Protein AF-A0A7S1T862-F1 (afdb_monomer)

Secondary structure (DSSP, 8-state):
----------------------------PPPP-PPPPPPHHHHHHHHHHHHHHHHHHHHHSGGGT--S--SS--HHHHHTT-EEEEEEEEEEETTEEEEEE-BTTB------GGGEEEEEESSEEPPPPPBTTBPPPTTHHHHHHHHHHHHTT-EEEEEEEEE-TTSPEEEEEEEEETTEEEEHHHHHHHTTS-EE--STT---TT-HHHHHHHHHHHHHHT-GGGG-SS---HHHHHHHHHHH--

InterPro domains:
  IPR016071 Staphylococcal nuclease (SNase-like), OB-fold [PF00565] (119-227)
  IPR016071 Staphylococcal nuclease (SNase-like), OB-fold [PS50830] (82-228)
  IPR016071 Staphylococcal nuclease (SNase-like), OB-fold [SM00318] (82-228)
  IPR035437 SNase-like, OB-fold superfamily [G3DSA:2.40.50.90] (78-233)
  IPR035437 SNase-like, OB-fold superfamily [SSF50199] (79-230)

Nearest PDB structures (foldseek):
  4qmg-assembly3_C  TM=8.225E-01  e=2.576E-12  Homo sapiens
  7knx-assembly4_D  TM=8.654E-01  e=2.033E-10  Homo sapiens
  7knx-assembly1_A  TM=8.661E-01  e=2.926E-10  Homo sapiens
  4qmg-assembly4_D  TM=7.283E-01  e=6.401E-12  Homo sapiens
  4qmg-assembly1_A  TM=7.105E-01  e=1.408E-11  Homo sapiens

pLDDT: mean 78.4, std 21.52, range [30.67, 98.06]

Structure (mmCIF, N/CA/C/O backbone):
data_AF-A0A7S1T862-F1
#
_entry.id   AF-A0A7S1T862-F1
#
loop_
_atom_site.group_PDB
_atom_site.id
_atom_site.type_symbol
_atom_site.label_atom_id
_atom_site.label_alt_id
_atom_site.label_comp_id
_atom_site.label_asym_id
_atom_site.label_entity_id
_atom_site.label_seq_id
_atom_site.pdbx_PDB_ins_code
_atom_site.Cartn_x
_atom_site.Cartn_y
_atom_site.Cartn_z
_atom_site.occupancy
_atom_site.B_iso_or_equiv
_atom_site.auth_seq_id
_atom_site.auth_comp_id
_atom_site.auth_asym_id
_atom_site.auth_atom_id
_atom_site.pdbx_PDB_model_num
ATOM 1 N N . ARG A 1 1 ? 70.707 -24.478 28.609 1.00 36.97 1 ARG A N 1
ATOM 2 C CA . ARG A 1 1 ? 72.144 -24.570 28.958 1.00 36.97 1 ARG A CA 1
ATOM 3 C C . ARG A 1 1 ? 72.760 -25.659 28.083 1.00 36.97 1 ARG A C 1
ATOM 5 O O . ARG A 1 1 ? 72.252 -26.765 28.122 1.00 36.97 1 ARG A O 1
ATOM 12 N N . THR A 1 2 ? 73.767 -25.278 27.286 1.00 34.19 2 THR A N 1
ATOM 13 C CA . THR A 1 2 ? 74.908 -26.094 26.805 1.00 34.19 2 THR A CA 1
ATOM 14 C C . THR A 1 2 ? 74.653 -27.410 26.035 1.00 34.19 2 THR A C 1
ATOM 16 O O . THR A 1 2 ? 74.357 -28.438 26.631 1.00 34.19 2 THR A O 1
ATOM 19 N N . LEU A 1 3 ? 74.923 -27.365 24.715 1.00 43.62 3 LEU A N 1
ATOM 20 C CA . LEU A 1 3 ? 75.633 -28.406 23.919 1.00 43.62 3 LEU A CA 1
ATOM 21 C C . LEU A 1 3 ? 77.013 -28.727 24.573 1.00 43.62 3 LEU A C 1
ATOM 23 O O . LEU A 1 3 ? 77.364 -27.951 25.468 1.00 43.62 3 LEU A O 1
ATOM 27 N N . PRO A 1 4 ? 77.879 -29.692 24.146 1.00 57.16 4 PRO A N 1
ATOM 28 C CA . PRO A 1 4 ? 78.015 -30.422 22.860 1.00 57.16 4 PRO A CA 1
ATOM 29 C C . PRO A 1 4 ? 78.467 -31.912 23.037 1.00 57.16 4 PRO A C 1
ATOM 31 O O . PRO A 1 4 ? 78.422 -32.438 24.141 1.00 57.16 4 PRO A O 1
ATOM 34 N N . CYS A 1 5 ? 78.775 -32.702 21.996 1.00 32.56 5 CYS A N 1
ATOM 35 C CA . CYS A 1 5 ? 80.138 -33.008 21.489 1.00 32.56 5 CYS A CA 1
ATOM 36 C C . CYS A 1 5 ? 80.003 -34.128 20.427 1.00 32.56 5 CYS A C 1
ATOM 38 O O . CYS A 1 5 ? 79.284 -35.090 20.655 1.00 32.56 5 CYS A O 1
ATOM 40 N N . SER A 1 6 ? 80.491 -33.964 19.193 1.00 35.69 6 SER A N 1
ATOM 41 C CA . SER A 1 6 ? 81.882 -34.131 18.721 1.00 35.69 6 SER A CA 1
ATOM 42 C C . SER A 1 6 ? 82.299 -35.595 18.512 1.00 35.69 6 SER A C 1
ATOM 44 O O . SER A 1 6 ? 82.514 -36.332 19.467 1.00 35.69 6 SER A O 1
ATOM 46 N N . GLY A 1 7 ? 82.497 -35.962 17.243 1.00 35.66 7 GLY A N 1
ATOM 47 C CA . GLY A 1 7 ? 83.228 -37.147 16.800 1.00 35.66 7 GLY A CA 1
ATOM 48 C C . GLY A 1 7 ? 84.033 -36.782 15.553 1.00 35.66 7 GLY A C 1
ATOM 49 O O . GLY A 1 7 ? 83.468 -36.546 14.490 1.00 35.66 7 GLY A O 1
ATOM 50 N N . ARG A 1 8 ? 85.348 -36.642 15.720 1.00 41.47 8 ARG A N 1
ATOM 51 C CA . ARG A 1 8 ? 86.344 -36.261 14.706 1.00 41.47 8 ARG A CA 1
ATOM 52 C C . ARG A 1 8 ? 87.163 -37.497 14.296 1.00 41.47 8 ARG A C 1
ATOM 54 O O . ARG A 1 8 ? 87.302 -38.397 15.116 1.00 41.47 8 ARG A O 1
ATOM 61 N N . ASN A 1 9 ? 87.845 -37.376 13.144 1.00 38.09 9 ASN A N 1
ATOM 62 C CA . ASN A 1 9 ? 89.182 -37.926 12.815 1.00 38.09 9 ASN A CA 1
ATOM 63 C C . ASN A 1 9 ? 89.286 -39.383 12.276 1.00 38.09 9 ASN A C 1
ATOM 65 O O . ASN A 1 9 ? 88.613 -40.252 12.801 1.00 38.09 9 ASN A O 1
ATOM 69 N N . LEU A 1 10 ? 90.123 -39.781 11.288 1.00 40.19 10 LEU A N 1
ATOM 70 C CA . LEU A 1 10 ? 91.212 -39.172 10.476 1.00 40.19 10 LEU A CA 1
ATOM 71 C C . LEU A 1 10 ? 91.599 -40.103 9.270 1.00 40.19 10 LEU A C 1
ATOM 73 O O . LEU A 1 10 ? 91.739 -41.298 9.492 1.00 40.19 10 LEU A O 1
ATOM 77 N N . LEU A 1 11 ? 91.925 -39.499 8.098 1.00 34.84 11 LEU A N 1
ATOM 78 C CA . LEU A 1 11 ? 93.076 -39.748 7.157 1.00 34.84 11 LEU A CA 1
ATOM 79 C C . LEU A 1 11 ? 93.233 -41.057 6.313 1.00 34.84 11 LEU A C 1
ATOM 81 O O . LEU A 1 11 ? 92.623 -42.058 6.667 1.00 34.84 11 LEU A O 1
ATOM 85 N N . PRO A 1 12 ? 94.161 -41.143 5.300 1.00 50.19 12 PRO A N 1
ATOM 86 C CA . PRO A 1 12 ? 94.833 -40.120 4.443 1.00 50.19 12 PRO A CA 1
ATOM 87 C C . PRO A 1 12 ? 95.084 -40.476 2.927 1.00 50.19 12 PRO A C 1
ATOM 89 O O . PRO A 1 12 ? 95.011 -41.620 2.500 1.00 50.19 12 PRO A O 1
ATOM 92 N N . SER A 1 13 ? 95.529 -39.445 2.174 1.00 36.19 13 SER A N 1
ATOM 93 C CA . SER A 1 13 ? 96.600 -39.375 1.130 1.00 36.19 13 SER A CA 1
ATOM 94 C C . SER A 1 13 ? 96.568 -40.156 -0.204 1.00 36.19 13 SER A C 1
ATOM 96 O O . SER A 1 13 ? 96.609 -41.379 -0.221 1.00 36.19 13 SER A O 1
ATOM 98 N N . THR A 1 14 ? 96.750 -39.435 -1.326 1.00 36.06 14 THR A N 1
ATOM 99 C CA . THR A 1 14 ? 97.987 -39.357 -2.171 1.00 36.06 14 THR A CA 1
ATOM 100 C C . THR A 1 14 ? 97.731 -38.411 -3.372 1.00 36.06 14 THR A C 1
ATOM 102 O O . THR A 1 14 ? 96.652 -38.429 -3.946 1.00 36.06 14 THR A O 1
ATOM 105 N N . CYS A 1 15 ? 98.530 -37.347 -3.553 1.00 30.67 15 CYS A N 1
ATOM 106 C CA . CYS A 1 15 ? 99.738 -37.225 -4.403 1.00 30.67 15 CYS A CA 1
ATOM 107 C C . CYS A 1 15 ? 99.401 -36.825 -5.862 1.00 30.67 15 CYS A C 1
ATOM 109 O O . CYS A 1 15 ? 98.899 -37.638 -6.623 1.00 30.67 15 CYS A O 1
ATOM 111 N N . GLY A 1 16 ? 99.493 -35.535 -6.215 1.00 33.72 16 GLY A N 1
ATOM 112 C CA . GLY A 1 16 ? 100.547 -34.973 -7.092 1.00 33.72 16 GLY A CA 1
ATOM 113 C C . GLY A 1 16 ? 99.873 -34.402 -8.361 1.00 33.72 16 GLY A C 1
ATOM 114 O O . GLY A 1 16 ? 98.795 -34.856 -8.708 1.00 33.72 16 GLY A O 1
ATOM 115 N N . GLU A 1 17 ? 100.329 -33.410 -9.123 1.00 39.91 17 GLU A N 1
ATOM 116 C CA . GLU A 1 17 ? 101.494 -32.531 -9.126 1.00 39.91 17 GLU A CA 1
ATOM 117 C C . GLU A 1 17 ? 101.302 -31.521 -10.299 1.00 39.91 17 GLU A C 1
ATOM 119 O O . GLU A 1 17 ? 100.824 -31.934 -11.345 1.00 39.91 17 GLU A O 1
ATOM 124 N N . ASN A 1 18 ? 101.709 -30.242 -10.122 1.00 38.50 18 ASN A N 1
ATOM 125 C CA . ASN A 1 18 ? 102.202 -29.250 -11.126 1.00 38.50 18 ASN A CA 1
ATOM 126 C C . ASN A 1 18 ? 101.373 -28.919 -12.405 1.00 38.50 18 ASN A C 1
ATOM 128 O O . ASN A 1 18 ? 100.746 -29.761 -13.012 1.00 38.50 18 ASN A O 1
ATOM 132 N N . ARG A 1 19 ? 101.401 -27.734 -13.038 1.00 42.25 19 ARG A N 1
ATOM 133 C CA . ARG A 1 19 ? 101.960 -26.383 -12.826 1.00 42.25 19 ARG A CA 1
ATOM 134 C C . ARG A 1 19 ? 101.375 -25.487 -13.943 1.00 42.25 19 ARG A C 1
ATOM 136 O O . ARG A 1 19 ? 101.424 -25.862 -15.103 1.00 42.25 19 ARG A O 1
ATOM 143 N N . ARG A 1 20 ? 101.023 -24.247 -13.580 1.00 43.00 20 ARG A N 1
ATOM 144 C CA . ARG A 1 20 ? 101.293 -22.971 -14.294 1.00 43.00 20 ARG A CA 1
ATOM 145 C C . ARG A 1 20 ? 100.695 -22.656 -15.691 1.00 43.00 20 ARG A C 1
ATOM 147 O O . ARG A 1 20 ? 101.131 -23.182 -16.701 1.00 43.00 20 ARG A O 1
ATOM 154 N N . ARG A 1 21 ? 100.003 -21.498 -15.670 1.00 41.06 21 ARG A N 1
ATOM 155 C CA . ARG A 1 21 ? 100.130 -20.265 -16.500 1.00 41.06 21 ARG A CA 1
ATOM 156 C C . ARG A 1 21 ? 99.055 -19.981 -17.573 1.00 41.06 21 ARG A C 1
ATOM 158 O O . ARG A 1 21 ? 98.989 -20.687 -18.560 1.00 41.06 21 ARG A O 1
ATOM 165 N N . VAL A 1 22 ? 98.356 -18.845 -17.341 1.00 44.50 22 VAL A N 1
ATOM 166 C CA . VAL A 1 22 ? 98.029 -17.672 -18.216 1.00 44.50 22 VAL A CA 1
ATOM 167 C C . VAL A 1 22 ? 97.487 -18.027 -19.616 1.00 44.50 22 VAL A C 1
ATOM 169 O O . VAL A 1 22 ? 98.144 -18.763 -20.324 1.00 44.50 22 VAL A O 1
ATOM 172 N N . VAL A 1 23 ? 96.312 -17.569 -20.082 1.00 42.00 23 VAL A N 1
ATOM 173 C CA . VAL A 1 23 ? 96.061 -16.244 -20.701 1.00 42.00 23 VAL A CA 1
ATOM 174 C C . VAL A 1 23 ? 94.538 -15.970 -20.854 1.00 42.00 23 VAL A C 1
ATOM 176 O O . VAL A 1 23 ? 93.799 -16.811 -21.344 1.00 42.00 23 VAL A O 1
ATOM 179 N N . ARG A 1 24 ? 94.112 -14.760 -20.442 1.00 44.16 24 ARG A N 1
ATOM 180 C CA . ARG A 1 24 ? 93.030 -13.864 -20.939 1.00 44.16 24 ARG A CA 1
ATOM 181 C C . ARG A 1 24 ? 92.034 -14.385 -22.010 1.00 44.16 24 ARG A C 1
ATOM 183 O O . ARG A 1 24 ? 92.452 -14.604 -23.138 1.00 44.16 24 ARG A O 1
ATOM 190 N N . ALA A 1 25 ? 90.728 -14.345 -21.695 1.00 36.84 25 ALA A N 1
ATOM 191 C CA . ALA A 1 25 ? 89.543 -14.148 -22.574 1.00 36.84 25 ALA A CA 1
ATOM 192 C C . ALA A 1 25 ? 88.296 -14.626 -21.790 1.00 36.84 25 ALA A C 1
ATOM 194 O O . ALA A 1 25 ? 88.401 -15.627 -21.103 1.00 36.84 25 ALA A O 1
ATOM 195 N N . LEU A 1 26 ? 87.092 -14.063 -21.767 1.00 40.00 26 LEU A N 1
ATOM 196 C CA . LEU A 1 26 ? 86.394 -12.977 -22.441 1.00 40.00 26 LEU A CA 1
ATOM 197 C C . LEU A 1 26 ? 85.183 -12.675 -21.540 1.00 40.00 26 LEU A C 1
ATOM 199 O O . LEU A 1 26 ? 84.535 -13.590 -21.039 1.00 40.00 26 LEU A O 1
ATOM 203 N N . ALA A 1 27 ? 84.876 -11.399 -21.340 1.00 48.78 27 ALA A N 1
ATOM 204 C CA . ALA A 1 27 ? 83.609 -10.986 -20.765 1.00 48.78 27 ALA A CA 1
ATOM 205 C C . ALA A 1 27 ? 82.505 -11.187 -21.812 1.00 48.78 27 ALA A C 1
ATOM 207 O O . ALA A 1 27 ? 82.555 -10.566 -22.873 1.00 48.78 27 ALA A O 1
ATOM 208 N N . THR A 1 28 ? 81.492 -11.994 -21.509 1.00 42.88 28 THR A N 1
ATOM 209 C CA . THR A 1 28 ? 80.222 -11.982 -22.243 1.00 42.88 28 THR A CA 1
ATOM 210 C C . THR A 1 28 ? 79.117 -11.539 -21.298 1.00 42.88 28 THR A C 1
ATOM 212 O O . THR A 1 28 ? 78.726 -12.259 -20.384 1.00 42.88 28 THR A O 1
ATOM 215 N N . ARG A 1 29 ? 78.672 -10.298 -21.520 1.00 39.06 29 ARG A N 1
ATOM 216 C CA . ARG A 1 29 ? 77.440 -9.702 -20.994 1.00 39.06 29 ARG A CA 1
ATOM 217 C C . ARG A 1 29 ? 76.237 -10.541 -21.425 1.00 39.06 29 ARG A C 1
ATOM 219 O O . ARG A 1 29 ? 76.096 -10.812 -22.616 1.00 39.06 29 ARG A O 1
ATOM 226 N N . GLU A 1 30 ? 75.338 -10.845 -20.498 1.00 48.94 30 GLU A N 1
ATOM 227 C CA . GLU A 1 30 ? 73.974 -11.252 -20.840 1.00 48.94 30 GLU A CA 1
ATOM 228 C C . GLU A 1 30 ? 73.177 -10.040 -21.368 1.00 48.94 30 GLU A C 1
ATOM 230 O O . GLU A 1 30 ? 73.274 -8.947 -20.795 1.00 48.94 30 GLU A O 1
ATOM 235 N N . PRO A 1 31 ? 72.404 -10.175 -22.461 1.00 47.88 31 PRO A N 1
ATOM 236 C CA . PRO A 1 31 ? 71.516 -9.119 -22.923 1.00 47.88 31 PRO A CA 1
ATOM 237 C C . PRO A 1 31 ? 70.178 -9.138 -22.166 1.00 47.88 31 PRO A C 1
ATOM 239 O O . PRO A 1 31 ? 69.510 -10.161 -22.056 1.00 47.88 31 PRO A O 1
ATOM 242 N N . ASN A 1 32 ? 69.770 -7.955 -21.698 1.00 47.66 32 ASN A N 1
ATOM 243 C CA . ASN A 1 32 ? 68.444 -7.655 -21.156 1.00 47.66 32 ASN A CA 1
ATOM 244 C C . ASN A 1 32 ? 67.317 -8.083 -22.117 1.00 47.66 32 ASN A C 1
ATOM 246 O O . ASN A 1 32 ? 67.187 -7.517 -23.205 1.00 47.66 32 ASN A O 1
ATOM 250 N N . LEU A 1 33 ? 66.449 -9.001 -21.682 1.00 46.28 33 LEU A N 1
ATOM 251 C CA . LEU A 1 33 ? 65.183 -9.312 -22.348 1.00 46.28 33 LEU A CA 1
ATOM 252 C C . LEU A 1 33 ? 64.132 -8.263 -21.939 1.00 46.28 33 LEU A C 1
ATOM 254 O O . LEU A 1 33 ? 63.734 -8.191 -20.778 1.00 46.28 33 LEU A O 1
ATOM 258 N N . ARG A 1 34 ? 63.683 -7.423 -22.878 1.00 51.34 34 ARG A N 1
ATOM 259 C CA . ARG A 1 34 ? 62.508 -6.556 -22.673 1.00 51.34 34 ARG A CA 1
ATOM 260 C C . ARG A 1 34 ? 61.235 -7.371 -22.941 1.00 51.34 34 ARG A C 1
ATOM 262 O O . ARG A 1 34 ? 61.212 -8.076 -23.949 1.00 51.34 34 ARG A O 1
ATOM 269 N N . PRO A 1 35 ? 60.171 -7.274 -22.123 1.00 50.50 35 PRO A N 1
ATOM 270 C CA . PRO A 1 35 ? 58.895 -7.892 -22.466 1.00 50.50 35 PRO A CA 1
ATOM 271 C C . PRO A 1 35 ? 58.295 -7.194 -23.697 1.00 50.50 35 PRO A C 1
ATOM 273 O O . PRO A 1 35 ? 58.219 -5.965 -23.751 1.00 50.50 35 PRO A O 1
ATOM 276 N N . GLY A 1 36 ? 57.915 -7.983 -24.705 1.00 50.06 36 GLY A N 1
ATOM 277 C CA . GLY A 1 36 ? 57.264 -7.496 -25.920 1.00 50.06 36 GLY A CA 1
ATOM 278 C C . GLY A 1 36 ? 55.866 -6.953 -25.624 1.00 50.06 36 GLY A C 1
ATOM 279 O O . GLY A 1 36 ? 55.088 -7.579 -24.906 1.00 50.06 36 GLY A O 1
ATOM 280 N N . ILE A 1 37 ? 55.553 -5.782 -26.176 1.00 55.72 37 ILE A N 1
ATOM 281 C CA . ILE A 1 37 ? 54.209 -5.196 -26.137 1.00 55.72 37 ILE A CA 1
ATOM 282 C C . ILE A 1 37 ? 53.312 -6.047 -27.056 1.00 55.72 37 ILE A C 1
ATOM 284 O O . ILE A 1 37 ? 53.717 -6.302 -28.193 1.00 55.72 37 ILE A O 1
ATOM 288 N N . PRO A 1 38 ? 52.131 -6.508 -26.608 1.00 55.03 38 PRO A N 1
ATOM 289 C CA . PRO A 1 38 ? 51.237 -7.288 -27.457 1.00 55.03 38 PRO A CA 1
ATOM 290 C C . PRO A 1 38 ? 50.737 -6.467 -28.655 1.00 55.03 38 PRO A C 1
ATOM 292 O O . PRO A 1 38 ? 50.498 -5.263 -28.550 1.00 55.03 38 PRO A O 1
ATOM 295 N N . ASP A 1 39 ? 50.579 -7.146 -29.792 1.00 54.75 39 ASP A N 1
ATOM 296 C CA . ASP A 1 39 ? 50.159 -6.571 -31.071 1.00 54.75 39 ASP A CA 1
ATOM 297 C C . ASP A 1 39 ? 48.765 -5.916 -30.966 1.00 54.75 39 ASP A C 1
ATOM 299 O O . ASP A 1 39 ? 47.777 -6.548 -30.573 1.00 54.75 39 ASP A O 1
ATOM 303 N N . LEU A 1 40 ? 48.681 -4.635 -31.341 1.00 55.34 40 LEU A N 1
ATOM 304 C CA . LEU A 1 40 ? 47.463 -3.817 -31.305 1.00 55.34 40 LEU A CA 1
ATOM 305 C C . LEU A 1 40 ? 46.301 -4.435 -32.097 1.00 55.34 40 LEU A C 1
ATOM 307 O O . LEU A 1 40 ? 45.139 -4.170 -31.784 1.00 55.34 40 LEU A O 1
ATOM 311 N N . ASN A 1 41 ? 46.587 -5.262 -33.102 1.00 50.41 41 ASN A N 1
ATOM 312 C CA . ASN A 1 41 ? 45.553 -5.896 -33.917 1.00 50.41 41 ASN A CA 1
ATOM 313 C C . ASN A 1 41 ? 44.826 -7.032 -33.181 1.00 50.41 41 ASN A C 1
ATOM 315 O O . ASN A 1 41 ? 43.614 -7.167 -33.340 1.00 50.41 41 ASN A O 1
ATOM 319 N N . VAL A 1 42 ? 45.518 -7.770 -32.305 1.00 55.59 42 VAL A N 1
ATOM 320 C CA . VAL A 1 42 ? 44.922 -8.829 -31.465 1.00 55.59 42 VAL A CA 1
ATOM 321 C C . VAL A 1 42 ? 44.024 -8.221 -30.382 1.00 55.59 42 VAL A C 1
ATOM 323 O O . VAL A 1 42 ? 42.951 -8.747 -30.077 1.00 55.59 42 VAL A O 1
ATOM 326 N N . LEU A 1 43 ? 44.419 -7.057 -29.854 1.00 47.38 43 LEU A N 1
ATOM 327 C CA . LEU A 1 43 ? 43.609 -6.293 -28.905 1.00 47.38 43 LEU A CA 1
ATOM 328 C C . LEU A 1 43 ? 42.329 -5.747 -29.568 1.00 47.38 43 LEU A C 1
ATOM 330 O O . LEU A 1 43 ? 41.249 -5.804 -28.984 1.00 47.38 43 LEU A O 1
ATOM 334 N N . ARG A 1 44 ? 42.426 -5.275 -30.818 1.00 46.62 44 ARG A N 1
ATOM 335 C CA . ARG A 1 44 ? 41.287 -4.752 -31.594 1.00 46.62 44 ARG A CA 1
ATOM 336 C C . ARG A 1 44 ? 40.263 -5.828 -31.961 1.00 46.62 44 ARG A C 1
ATOM 338 O O . ARG A 1 44 ? 39.065 -5.570 -31.851 1.00 46.62 44 ARG A O 1
ATOM 345 N N . SER A 1 45 ? 40.699 -7.029 -32.343 1.00 52.19 45 SER A N 1
ATOM 346 C CA . SER A 1 45 ? 39.787 -8.131 -32.686 1.00 52.19 45 SER A CA 1
ATOM 347 C C . SER A 1 45 ? 39.030 -8.684 -31.474 1.00 52.19 45 SER A C 1
ATOM 349 O O . SER A 1 45 ? 37.846 -8.999 -31.586 1.00 52.19 45 SER A O 1
ATOM 351 N N . GLY A 1 46 ? 39.673 -8.753 -30.302 1.00 51.81 46 GLY A N 1
ATOM 352 C CA . GLY A 1 46 ? 39.018 -9.197 -29.065 1.00 51.81 46 GLY A CA 1
ATOM 353 C C . GLY A 1 46 ? 37.946 -8.218 -28.578 1.00 51.81 46 GLY A C 1
ATOM 354 O O . GLY A 1 46 ? 36.846 -8.629 -28.213 1.00 51.81 46 GLY A O 1
ATOM 355 N N . ILE A 1 47 ? 38.231 -6.913 -28.645 1.00 53.19 47 ILE A N 1
ATOM 356 C CA . ILE A 1 47 ? 37.291 -5.855 -28.246 1.00 53.19 47 ILE A CA 1
ATOM 357 C C . ILE A 1 47 ? 36.075 -5.818 -29.180 1.00 53.19 47 ILE A C 1
ATOM 359 O O . ILE A 1 47 ? 34.946 -5.712 -28.706 1.00 53.19 47 ILE A O 1
ATOM 363 N N . ALA A 1 48 ? 36.270 -5.970 -30.494 1.00 53.19 48 ALA A N 1
ATOM 364 C CA . ALA A 1 48 ? 35.169 -5.964 -31.457 1.00 53.19 48 ALA A CA 1
ATOM 365 C C . ALA A 1 48 ? 34.190 -7.135 -31.248 1.00 53.19 48 ALA A C 1
ATOM 367 O O . ALA A 1 48 ? 32.978 -6.937 -31.326 1.00 53.19 48 ALA A O 1
ATOM 368 N N . ALA A 1 49 ? 34.685 -8.336 -30.928 1.00 57.38 49 ALA A N 1
ATOM 369 C CA . ALA A 1 49 ? 33.838 -9.501 -30.666 1.00 57.38 49 ALA A CA 1
ATOM 370 C C . ALA A 1 49 ? 33.029 -9.355 -29.364 1.00 57.38 49 ALA A C 1
ATOM 372 O O . ALA A 1 49 ? 31.830 -9.630 -29.354 1.00 57.38 49 ALA A O 1
ATOM 373 N N . VAL A 1 50 ? 33.646 -8.853 -28.287 1.00 58.81 50 VAL A N 1
ATOM 374 C CA . VAL A 1 50 ? 32.957 -8.597 -27.008 1.00 58.81 50 VAL A CA 1
ATOM 375 C C . VAL A 1 50 ? 31.925 -7.481 -27.149 1.00 58.81 50 VAL A C 1
ATOM 377 O O . VAL A 1 50 ? 30.806 -7.633 -26.667 1.00 58.81 50 VAL A O 1
ATOM 380 N N . LEU A 1 51 ? 32.249 -6.399 -27.865 1.00 56.34 51 LEU A N 1
ATOM 381 C CA . LEU A 1 51 ? 31.291 -5.335 -28.170 1.00 56.34 51 LEU A CA 1
ATOM 382 C C . LEU A 1 51 ? 30.138 -5.843 -29.035 1.00 56.34 51 LEU A C 1
ATOM 384 O O . LEU A 1 51 ? 29.009 -5.442 -28.803 1.00 56.34 51 LEU A O 1
ATOM 388 N N . SER A 1 52 ? 30.386 -6.752 -29.979 1.00 59.41 52 SER A N 1
ATOM 389 C CA . SER A 1 52 ? 29.333 -7.329 -30.826 1.00 59.41 52 SER A CA 1
ATOM 390 C C . SER A 1 52 ? 28.407 -8.260 -30.047 1.00 59.41 52 SER A C 1
ATOM 392 O O . SER A 1 52 ? 27.204 -8.237 -30.270 1.00 59.41 52 SER A O 1
ATOM 394 N N . VAL A 1 53 ? 28.936 -9.044 -29.102 1.00 59.56 53 VAL A N 1
ATOM 395 C CA . VAL A 1 53 ? 28.126 -9.893 -28.214 1.00 59.56 53 VAL A CA 1
ATOM 396 C C . VAL A 1 53 ? 27.370 -9.048 -27.192 1.00 59.56 53 VAL A C 1
ATOM 398 O O . VAL A 1 53 ? 26.191 -9.296 -26.979 1.00 59.56 53 VAL A O 1
ATOM 401 N N . ALA A 1 54 ? 27.993 -8.024 -26.606 1.00 59.09 54 ALA A N 1
ATOM 402 C CA . ALA A 1 54 ? 27.327 -7.089 -25.701 1.00 59.09 54 ALA A CA 1
ATOM 403 C C . ALA A 1 54 ? 26.252 -6.266 -26.424 1.00 59.09 54 ALA A C 1
ATOM 405 O O . ALA A 1 54 ? 25.167 -6.078 -25.886 1.00 59.09 54 ALA A O 1
ATOM 406 N N . LEU A 1 55 ? 26.513 -5.836 -27.661 1.00 58.56 55 LEU A N 1
ATOM 407 C CA . LEU A 1 55 ? 25.554 -5.141 -28.515 1.00 58.56 55 LEU A CA 1
ATOM 408 C C . LEU A 1 55 ? 24.437 -6.083 -28.968 1.00 58.56 55 LEU A C 1
ATOM 410 O O . LEU A 1 55 ? 23.283 -5.693 -28.930 1.00 58.56 55 LEU A O 1
ATOM 414 N N . ALA A 1 56 ? 24.734 -7.331 -29.332 1.00 56.88 56 ALA A N 1
ATOM 415 C CA . ALA A 1 56 ? 23.714 -8.330 -29.646 1.00 56.88 56 ALA A CA 1
ATOM 416 C C . ALA A 1 56 ? 22.887 -8.706 -28.410 1.00 56.88 56 ALA A C 1
ATOM 418 O O . ALA A 1 56 ? 21.684 -8.896 -28.530 1.00 56.88 56 ALA A O 1
ATOM 419 N N . TRP A 1 57 ? 23.491 -8.773 -27.220 1.00 51.34 57 TRP A N 1
ATOM 420 C CA . TRP A 1 57 ? 22.785 -8.970 -25.954 1.00 51.34 57 TRP A CA 1
ATOM 421 C C . TRP A 1 57 ? 21.906 -7.760 -25.630 1.00 51.34 57 TRP A C 1
ATOM 423 O O . TRP A 1 57 ? 20.740 -7.935 -25.303 1.00 51.34 57 TRP A O 1
ATOM 433 N N . ALA A 1 58 ? 22.410 -6.541 -25.833 1.00 52.53 58 ALA A N 1
ATOM 434 C CA . ALA A 1 58 ? 21.650 -5.305 -25.670 1.00 52.53 58 ALA A CA 1
ATOM 435 C C . ALA A 1 58 ? 20.486 -5.197 -26.675 1.00 52.53 58 ALA A C 1
ATOM 437 O O . ALA A 1 58 ? 19.374 -4.872 -26.274 1.00 52.53 58 ALA A O 1
ATOM 438 N N . LEU A 1 59 ? 20.708 -5.534 -27.950 1.00 52.28 59 LEU A N 1
ATOM 439 C CA . LEU A 1 59 ? 19.706 -5.500 -29.026 1.00 52.28 59 LEU A CA 1
ATOM 440 C C . LEU A 1 59 ? 18.697 -6.660 -28.962 1.00 52.28 59 LEU A C 1
ATOM 442 O O . LEU A 1 59 ? 17.591 -6.523 -29.472 1.00 52.28 59 LEU A O 1
ATOM 446 N N . ARG A 1 60 ? 19.070 -7.806 -28.376 1.00 49.31 60 ARG A N 1
ATOM 447 C CA . ARG A 1 60 ? 18.191 -8.974 -28.170 1.00 49.31 60 ARG A CA 1
ATOM 448 C C . ARG A 1 60 ? 17.436 -8.903 -26.849 1.00 49.31 60 ARG A C 1
ATOM 450 O O . ARG A 1 60 ? 16.410 -9.556 -26.694 1.00 49.31 60 ARG A O 1
ATOM 457 N N . SER A 1 61 ? 17.952 -8.154 -25.883 1.00 47.69 61 SER A N 1
ATOM 458 C CA . SER A 1 61 ? 17.210 -7.862 -24.677 1.00 47.69 61 SER A CA 1
ATOM 459 C C . SER A 1 61 ? 16.086 -6.893 -25.041 1.00 47.69 61 SER A C 1
ATOM 461 O O . SER A 1 61 ? 16.344 -5.768 -25.465 1.00 47.69 61 SER A O 1
ATOM 463 N N . ASP A 1 62 ? 14.834 -7.290 -24.811 1.00 46.50 62 ASP A N 1
ATOM 464 C CA . ASP A 1 62 ? 13.664 -6.392 -24.849 1.00 46.50 62 ASP A CA 1
ATOM 465 C C . ASP A 1 62 ? 13.811 -5.185 -23.886 1.00 46.50 62 ASP A C 1
ATOM 467 O O . ASP A 1 62 ? 12.958 -4.301 -23.811 1.00 46.50 62 ASP A O 1
ATOM 471 N N . SER A 1 63 ? 14.931 -5.126 -23.160 1.00 47.38 63 SER A N 1
ATOM 472 C CA . SER A 1 63 ? 15.384 -4.103 -22.235 1.00 47.38 63 SER A CA 1
ATOM 473 C C . SER A 1 63 ? 15.638 -2.712 -22.837 1.00 47.38 63 SER A C 1
ATOM 475 O O . SER A 1 63 ? 15.920 -1.793 -22.072 1.00 47.38 63 SER A O 1
ATOM 477 N N . LEU A 1 64 ? 15.608 -2.523 -24.158 1.00 40.62 64 LEU A N 1
ATOM 478 C CA . LEU A 1 64 ? 15.843 -1.202 -24.771 1.00 40.62 64 LEU A CA 1
ATOM 479 C C . LEU A 1 64 ? 14.580 -0.537 -25.335 1.00 40.62 64 LEU A C 1
ATOM 481 O O . LEU A 1 64 ? 14.603 0.662 -25.600 1.00 40.62 64 LEU A O 1
ATOM 485 N N . LEU A 1 65 ? 13.462 -1.260 -25.461 1.00 40.78 65 LEU A N 1
ATOM 486 C CA . LEU A 1 65 ? 12.201 -0.705 -25.979 1.00 40.78 65 LEU A CA 1
ATOM 487 C C . LEU A 1 65 ? 11.224 -0.243 -24.888 1.00 40.78 65 LEU A C 1
ATOM 489 O O . LEU A 1 65 ? 10.222 0.395 -25.198 1.00 40.78 65 LEU A O 1
ATOM 493 N N . TRP A 1 66 ? 11.492 -0.518 -23.608 1.00 49.38 66 TRP A N 1
ATOM 494 C CA . TRP A 1 66 ? 10.548 -0.193 -22.528 1.00 49.38 66 TRP A CA 1
ATOM 495 C C . TRP A 1 66 ? 10.681 1.242 -21.985 1.00 49.38 66 TRP A C 1
ATOM 497 O O . TRP A 1 66 ? 9.871 1.641 -21.155 1.00 49.38 66 TRP A O 1
ATOM 507 N N . ALA A 1 67 ? 11.649 2.041 -22.457 1.00 49.41 67 ALA A N 1
ATOM 508 C CA . ALA A 1 67 ? 11.989 3.364 -21.910 1.00 49.41 67 ALA A CA 1
ATOM 509 C C . ALA A 1 67 ? 10.930 4.470 -22.112 1.00 49.41 67 ALA A C 1
ATOM 511 O O . ALA A 1 67 ? 11.156 5.609 -21.707 1.00 49.41 67 ALA A O 1
ATOM 512 N N . SER A 1 68 ? 9.780 4.161 -22.715 1.00 51.56 68 SER A N 1
ATOM 513 C CA . SER A 1 68 ? 8.669 5.110 -22.760 1.00 51.56 68 SER A CA 1
ATOM 514 C C . SER A 1 68 ? 7.837 4.995 -21.481 1.00 51.56 68 SER A C 1
ATOM 516 O O . SER A 1 68 ? 7.469 3.881 -21.111 1.00 51.56 68 SER A O 1
ATOM 518 N N . PRO A 1 69 ? 7.503 6.109 -20.809 1.00 58.22 69 PRO A N 1
ATOM 519 C CA . PRO A 1 69 ? 6.550 6.095 -19.711 1.00 58.22 69 PRO A CA 1
ATOM 520 C C . PRO A 1 69 ? 5.225 5.502 -20.198 1.00 58.22 69 PRO A C 1
ATOM 522 O O . PRO A 1 69 ? 4.488 6.110 -20.975 1.00 58.22 69 PRO A O 1
ATOM 525 N N . VAL A 1 70 ? 4.946 4.271 -19.781 1.00 62.44 70 VAL A N 1
ATOM 526 C CA . VAL A 1 70 ? 3.739 3.561 -20.185 1.00 62.44 70 VAL A CA 1
ATOM 527 C C . VAL A 1 70 ? 2.618 3.947 -19.226 1.00 62.44 70 VAL A C 1
ATOM 529 O O . VAL A 1 70 ? 2.635 3.557 -18.062 1.00 62.44 70 VAL A O 1
ATOM 532 N N . SER A 1 71 ? 1.618 4.677 -19.720 1.00 71.19 71 SER A N 1
ATOM 533 C CA . SER A 1 71 ? 0.377 4.953 -18.980 1.00 71.19 71 SER A CA 1
ATOM 534 C C . SER A 1 71 ? -0.589 3.760 -18.968 1.00 71.19 71 SER A C 1
ATOM 536 O O . SER A 1 71 ? -1.535 3.734 -18.182 1.00 71.19 71 SER A O 1
ATOM 538 N N . VAL A 1 72 ? -0.362 2.750 -19.819 1.00 80.56 72 VAL A N 1
ATOM 539 C CA . VAL A 1 72 ? -1.224 1.566 -19.968 1.00 80.56 72 VAL A CA 1
ATOM 540 C C . VAL A 1 72 ? -0.409 0.277 -19.926 1.00 80.56 72 VAL A C 1
ATOM 542 O O . VAL A 1 72 ? 0.254 -0.077 -20.89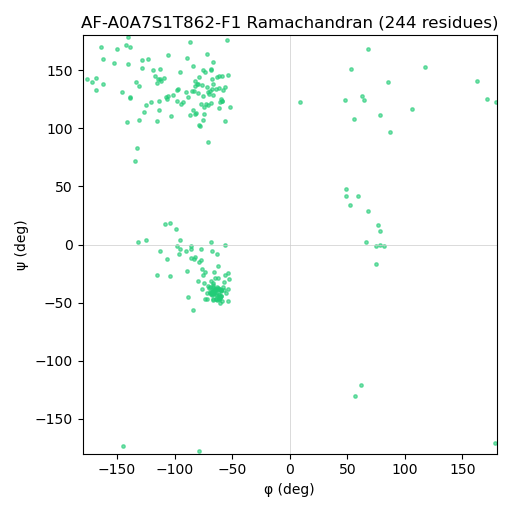4 1.00 80.56 72 VAL A O 1
ATOM 545 N N . VAL A 1 73 ? -0.502 -0.467 -18.826 1.00 85.12 73 VAL A N 1
ATOM 546 C CA . VAL A 1 73 ? 0.165 -1.772 -18.690 1.00 85.12 73 VAL A CA 1
ATOM 547 C C . VAL A 1 73 ? -0.329 -2.759 -19.767 1.00 85.12 73 VAL A C 1
ATOM 549 O O . VAL A 1 73 ? -1.536 -3.026 -19.811 1.00 85.12 73 VAL A O 1
ATOM 552 N N . PRO A 1 74 ? 0.563 -3.319 -20.611 1.00 88.12 74 PRO A N 1
ATOM 553 C CA . PRO A 1 74 ? 0.201 -4.292 -21.640 1.00 88.12 74 PRO A CA 1
ATOM 554 C C . PRO A 1 74 ? -0.409 -5.572 -21.061 1.00 88.12 74 PRO A C 1
ATOM 556 O O . PRO A 1 74 ? 0.044 -6.074 -20.032 1.00 88.12 74 PRO A O 1
ATOM 559 N N . GLN A 1 75 ? -1.374 -6.163 -21.774 1.00 88.12 75 GLN A N 1
ATOM 560 C CA . GLN A 1 75 ? -2.043 -7.396 -21.337 1.00 88.12 75 GLN A CA 1
ATOM 561 C C . GLN A 1 75 ? -1.060 -8.553 -21.116 1.00 88.12 75 GLN A C 1
ATOM 563 O O . GLN A 1 75 ? -1.211 -9.317 -20.169 1.00 88.12 75 GLN A O 1
ATOM 568 N N . GLN A 1 76 ? -0.019 -8.640 -21.946 1.00 90.50 76 GLN A N 1
ATOM 569 C CA . GLN A 1 76 ? 1.024 -9.656 -21.822 1.00 90.50 76 GLN A CA 1
ATOM 570 C C . GLN A 1 76 ? 1.704 -9.630 -20.446 1.00 90.50 76 GLN A C 1
ATOM 572 O O . GLN A 1 76 ? 1.955 -10.682 -19.873 1.00 90.50 76 GLN A O 1
ATOM 577 N N . TRP A 1 77 ? 1.955 -8.447 -19.878 1.00 90.38 77 TRP A N 1
ATOM 578 C CA . TRP A 1 77 ? 2.606 -8.336 -18.568 1.00 90.38 77 TRP A CA 1
ATOM 579 C C . TRP A 1 77 ? 1.714 -8.837 -17.439 1.00 90.38 77 TRP A C 1
ATOM 581 O O . TRP A 1 77 ? 2.215 -9.364 -16.452 1.00 90.38 77 TRP A O 1
ATOM 591 N N . ILE A 1 78 ? 0.400 -8.689 -17.604 1.00 91.38 78 ILE A N 1
ATOM 592 C CA . ILE A 1 78 ? -0.594 -9.204 -16.667 1.00 91.38 78 ILE A CA 1
ATOM 593 C C . ILE A 1 78 ? -0.658 -10.730 -16.775 1.00 91.38 78 ILE A C 1
ATOM 595 O O . ILE A 1 78 ? -0.611 -11.416 -15.760 1.00 91.38 78 ILE A O 1
ATOM 599 N N . THR A 1 79 ? -0.724 -11.270 -17.997 1.00 92.31 79 THR A N 1
ATOM 600 C CA . THR A 1 79 ? -0.761 -12.721 -18.242 1.00 92.31 79 THR A CA 1
ATOM 601 C C . THR A 1 79 ? 0.504 -13.426 -17.758 1.00 92.31 79 THR A C 1
ATOM 603 O O . THR A 1 79 ? 0.422 -14.530 -17.234 1.00 92.31 79 THR A O 1
ATOM 606 N N . GLU A 1 80 ? 1.663 -12.789 -17.906 1.00 93.12 80 GLU A N 1
ATOM 607 C CA . GLU A 1 80 ? 2.954 -13.311 -17.447 1.00 93.12 80 GLU A CA 1
ATOM 608 C C . GLU A 1 80 ? 3.257 -12.986 -15.977 1.00 93.12 80 GLU A C 1
ATOM 610 O O . GLU A 1 80 ? 4.319 -13.363 -15.492 1.00 93.12 80 GLU A O 1
ATOM 615 N N . GLN A 1 81 ? 2.362 -12.269 -15.286 1.00 93.00 81 GLN A N 1
ATOM 616 C CA . GLN A 1 81 ? 2.541 -11.819 -13.902 1.00 93.00 81 GLN A CA 1
ATOM 617 C C . GLN A 1 81 ? 3.905 -11.148 -13.665 1.00 93.00 81 GLN A C 1
ATOM 619 O O . GLN A 1 81 ? 4.650 -11.466 -12.741 1.00 93.00 81 GLN A O 1
ATOM 624 N N . ARG A 1 82 ? 4.283 -10.217 -14.550 1.00 92.44 82 ARG A N 1
ATOM 625 C CA . ARG A 1 82 ? 5.585 -9.544 -14.457 1.00 92.44 82 ARG A CA 1
ATOM 626 C C . ARG A 1 82 ? 5.661 -8.636 -13.234 1.00 92.44 82 ARG A C 1
ATOM 628 O O . ARG A 1 82 ? 4.682 -8.005 -12.837 1.00 92.44 82 ARG A O 1
ATOM 635 N N . THR A 1 83 ? 6.875 -8.479 -12.717 1.00 92.50 83 THR A N 1
ATOM 636 C CA . THR A 1 83 ? 7.196 -7.411 -11.767 1.00 92.50 83 THR A CA 1
ATOM 637 C C . THR A 1 83 ? 7.621 -6.161 -12.521 1.00 92.50 83 THR A C 1
ATOM 639 O O . THR A 1 83 ? 8.528 -6.207 -13.353 1.00 92.50 83 THR A O 1
ATOM 642 N N . ILE A 1 84 ? 6.978 -5.040 -12.211 1.00 90.31 84 ILE A N 1
ATOM 643 C CA . ILE A 1 84 ? 7.310 -3.722 -12.752 1.00 90.31 84 ILE A CA 1
ATOM 644 C C . ILE A 1 84 ? 7.850 -2.828 -11.645 1.00 90.31 84 ILE A C 1
ATOM 646 O O . ILE A 1 84 ? 7.360 -2.866 -10.519 1.00 90.31 84 ILE A O 1
ATOM 650 N N . SER A 1 85 ? 8.838 -2.004 -11.971 1.00 89.94 85 SER A N 1
ATOM 651 C CA . SER A 1 85 ? 9.376 -1.005 -11.050 1.00 89.94 85 SER A CA 1
ATOM 652 C C . SER A 1 85 ? 8.963 0.386 -11.503 1.00 89.94 85 SER A C 1
ATOM 654 O O . SER A 1 85 ? 8.883 0.665 -12.697 1.00 89.94 85 SER A O 1
ATOM 656 N N . GLY A 1 86 ? 8.676 1.271 -10.559 1.00 90.19 86 GLY A N 1
ATOM 657 C CA . GLY A 1 86 ? 8.220 2.615 -10.885 1.00 90.19 86 GLY A CA 1
ATOM 658 C C . GLY A 1 86 ? 8.315 3.573 -9.710 1.00 90.19 86 GLY A C 1
ATOM 659 O O . GLY A 1 86 ? 8.529 3.151 -8.576 1.00 90.19 86 GLY A O 1
ATOM 660 N N . VAL A 1 87 ? 8.109 4.859 -9.982 1.00 92.00 87 VAL A N 1
ATOM 661 C CA . VAL A 1 87 ? 8.019 5.903 -8.954 1.00 92.00 87 VAL A CA 1
ATOM 662 C C . VAL A 1 87 ? 6.557 6.184 -8.639 1.00 92.00 87 VAL A C 1
ATOM 664 O O . VAL A 1 87 ? 5.730 6.349 -9.539 1.00 92.00 87 VAL A O 1
ATOM 667 N N . VAL A 1 88 ? 6.226 6.257 -7.352 1.00 94.50 88 VAL A N 1
ATOM 668 C CA . VAL A 1 88 ? 4.873 6.611 -6.911 1.00 94.50 88 VAL A CA 1
ATOM 669 C C . VAL A 1 88 ? 4.638 8.107 -7.107 1.00 94.50 88 VAL A C 1
ATOM 671 O O . VAL A 1 88 ? 5.304 8.952 -6.503 1.00 94.50 88 VAL A O 1
ATOM 674 N N . VAL A 1 89 ? 3.662 8.438 -7.951 1.00 94.06 89 VAL A N 1
ATOM 675 C CA . VAL A 1 89 ? 3.331 9.818 -8.334 1.00 94.06 89 VAL A CA 1
ATOM 676 C C . VAL A 1 89 ? 2.326 10.440 -7.376 1.00 94.06 89 VAL A C 1
ATOM 678 O O . VAL A 1 89 ? 2.499 11.586 -6.960 1.00 94.06 89 VAL A O 1
ATOM 681 N N . SER A 1 90 ? 1.282 9.695 -7.025 1.00 95.25 90 SER A N 1
ATOM 682 C CA . SER A 1 90 ? 0.222 10.142 -6.124 1.00 95.25 90 SER A CA 1
ATOM 683 C C . SER A 1 90 ? -0.409 8.959 -5.397 1.00 95.25 90 SER A C 1
ATOM 685 O O . SER A 1 90 ? -0.357 7.828 -5.875 1.00 95.25 90 SER A O 1
ATOM 687 N N . VAL A 1 91 ? -1.011 9.228 -4.240 1.00 96.12 91 VAL A N 1
ATOM 688 C CA . VAL A 1 91 ? -1.782 8.254 -3.457 1.00 96.12 91 VAL A CA 1
ATOM 689 C C . VAL A 1 91 ? -3.237 8.700 -3.471 1.00 96.12 91 VAL A C 1
ATOM 691 O O . VAL A 1 91 ? -3.534 9.847 -3.130 1.00 96.12 91 VAL A O 1
ATOM 694 N N . SER A 1 92 ? -4.125 7.822 -3.932 1.00 92.31 92 SER A N 1
ATOM 695 C CA . SER A 1 92 ? -5.555 8.111 -4.031 1.00 92.31 92 SER A CA 1
ATOM 696 C C . SER A 1 92 ? -6.234 7.843 -2.692 1.00 92.31 92 SER A C 1
ATOM 698 O O . SER A 1 92 ? -6.782 8.781 -2.109 1.00 92.31 92 SER A O 1
ATOM 700 N N . ASP A 1 93 ? -6.078 6.613 -2.193 1.00 90.12 93 ASP A N 1
ATOM 701 C CA . ASP A 1 93 ? -6.735 6.054 -1.004 1.00 90.12 93 ASP A CA 1
ATOM 702 C C . ASP A 1 93 ? -5.741 5.189 -0.202 1.00 90.12 93 ASP A C 1
ATOM 704 O O . ASP A 1 93 ? -4.598 5.004 -0.622 1.00 90.12 93 ASP A O 1
ATOM 708 N N . GLY A 1 94 ? -6.166 4.623 0.933 1.00 92.56 94 GLY A N 1
ATOM 709 C CA . GLY A 1 94 ? -5.313 3.806 1.813 1.00 92.56 94 GLY A CA 1
ATOM 710 C C . GLY A 1 94 ? -4.855 2.450 1.246 1.00 92.56 94 GLY A C 1
ATOM 711 O O . GLY A 1 94 ? -4.062 1.768 1.887 1.00 92.56 94 GLY A O 1
ATOM 712 N N . ASP A 1 95 ? -5.329 2.043 0.063 1.00 95.62 95 ASP A N 1
ATOM 713 C CA . ASP A 1 95 ? -4.931 0.808 -0.636 1.00 95.62 95 ASP A CA 1
ATOM 714 C C . ASP A 1 95 ? -4.586 1.029 -2.126 1.00 95.62 95 ASP A C 1
ATOM 716 O O . ASP A 1 95 ? -4.315 0.068 -2.853 1.00 95.62 95 ASP A O 1
ATOM 720 N N . THR A 1 96 ? -4.628 2.279 -2.606 1.00 96.06 96 THR A N 1
ATOM 721 C CA . THR A 1 96 ? -4.570 2.603 -4.037 1.00 96.06 96 THR A CA 1
ATOM 722 C C . THR A 1 96 ? -3.675 3.814 -4.300 1.00 96.06 96 THR A C 1
ATOM 724 O O . THR A 1 96 ? -3.891 4.905 -3.768 1.00 96.06 96 THR A O 1
ATOM 727 N N . PHE A 1 97 ? -2.706 3.659 -5.204 1.00 96.88 97 PHE A N 1
ATOM 728 C CA . PHE A 1 97 ? -1.784 4.722 -5.620 1.00 96.88 97 PHE A CA 1
ATOM 729 C C . PHE A 1 97 ? -1.539 4.705 -7.132 1.00 96.88 97 PHE A C 1
ATOM 731 O O . PHE A 1 97 ? -1.937 3.780 -7.836 1.00 96.88 97 PHE A O 1
ATOM 738 N N . ARG A 1 98 ? -0.885 5.742 -7.656 1.00 95.44 98 ARG A N 1
ATOM 739 C CA . ARG A 1 98 ? -0.476 5.840 -9.060 1.00 95.44 98 ARG A CA 1
ATOM 740 C C . ARG A 1 98 ? 1.019 5.634 -9.212 1.00 95.44 98 ARG A C 1
ATOM 742 O O . ARG A 1 98 ? 1.814 6.324 -8.573 1.00 95.44 98 ARG A O 1
ATOM 749 N N . LEU A 1 99 ? 1.381 4.715 -10.098 1.00 94.00 99 LEU A N 1
ATOM 750 C CA . LEU A 1 99 ? 2.755 4.370 -10.422 1.00 94.00 99 LEU A CA 1
ATOM 751 C C . LEU A 1 99 ? 3.106 4.911 -11.806 1.00 94.00 99 LEU A C 1
ATOM 753 O O . LEU A 1 99 ? 2.401 4.639 -12.777 1.00 94.00 99 LEU A O 1
ATOM 757 N N . GLN A 1 100 ? 4.196 5.660 -11.901 1.00 91.50 100 GLN A N 1
ATOM 758 C CA . GLN A 1 100 ? 4.832 5.978 -13.173 1.00 91.50 100 GLN A CA 1
ATOM 759 C C . GLN A 1 100 ? 5.936 4.958 -13.404 1.00 91.50 100 GLN A C 1
ATOM 761 O O . GLN A 1 100 ? 6.847 4.827 -12.584 1.00 91.50 100 GLN A O 1
ATOM 766 N N . ASN A 1 101 ? 5.836 4.219 -14.508 1.00 84.81 101 ASN A N 1
ATOM 767 C CA . ASN A 1 101 ? 6.878 3.280 -14.897 1.00 84.81 101 ASN A CA 1
ATOM 768 C C . ASN A 1 101 ? 8.166 4.067 -15.141 1.00 84.81 101 ASN A C 1
ATOM 770 O O . ASN A 1 101 ? 8.209 4.917 -16.034 1.00 84.81 101 ASN A O 1
ATOM 774 N N . VAL A 1 102 ? 9.194 3.785 -14.346 1.00 73.44 102 VAL A N 1
ATOM 775 C CA . VAL A 1 102 ? 10.533 4.296 -14.598 1.00 73.44 102 VAL A CA 1
ATOM 776 C C . VAL A 1 102 ? 11.424 3.122 -14.894 1.00 73.44 102 VAL A C 1
ATOM 778 O O . VAL A 1 102 ? 11.362 2.059 -14.278 1.00 73.44 102 VAL A O 1
ATOM 781 N N . GLY A 1 103 ? 12.273 3.331 -15.872 1.00 64.25 103 GLY A N 1
ATOM 782 C CA . GLY A 1 103 ? 13.240 2.337 -16.219 1.00 64.25 103 GLY A CA 1
ATOM 783 C C . GLY A 1 103 ? 14.301 2.056 -15.199 1.00 64.25 103 GLY A C 1
ATOM 784 O O . GLY A 1 103 ? 14.701 2.999 -14.521 1.00 64.25 103 GLY A O 1
ATOM 785 N N . PRO A 1 104 ? 14.924 0.864 -15.229 1.00 55.41 104 PRO A N 1
ATOM 786 C CA . PRO A 1 104 ? 16.208 0.663 -14.564 1.00 55.41 104 PRO A CA 1
ATOM 787 C C . PRO A 1 104 ? 17.285 1.686 -14.973 1.00 55.41 104 PRO A C 1
ATOM 789 O O . PRO A 1 104 ? 18.189 1.938 -14.186 1.00 55.41 104 PRO A O 1
ATOM 792 N N . PHE A 1 105 ? 17.197 2.299 -16.164 1.00 53.44 105 PHE A N 1
ATOM 793 C CA . PHE A 1 105 ? 18.217 3.233 -16.674 1.00 53.44 105 PHE A CA 1
ATOM 794 C C . PHE A 1 105 ? 17.772 4.698 -16.797 1.00 53.44 105 PHE A C 1
ATOM 796 O O . PHE A 1 105 ? 18.600 5.547 -17.109 1.00 53.44 105 PHE A O 1
ATOM 803 N N . HIS A 1 106 ? 16.494 5.008 -16.560 1.00 54.78 106 HIS A N 1
ATOM 804 C CA . HIS A 1 106 ? 15.962 6.373 -16.672 1.00 54.78 106 HIS A CA 1
ATOM 805 C C . HIS A 1 106 ? 15.073 6.704 -15.468 1.00 54.78 106 HIS A C 1
ATOM 807 O O . HIS A 1 106 ? 13.846 6.763 -15.603 1.00 54.78 106 HIS A O 1
ATOM 813 N N . PRO A 1 107 ? 15.667 6.907 -14.279 1.00 57.44 107 PRO A N 1
ATOM 814 C CA . PRO A 1 107 ? 14.948 7.466 -13.149 1.00 57.44 107 PRO A CA 1
ATOM 815 C C . PRO A 1 107 ? 14.679 8.944 -13.448 1.00 57.44 107 PRO A C 1
ATOM 817 O O . PRO A 1 107 ? 15.488 9.813 -13.130 1.00 57.44 107 PRO A O 1
ATOM 820 N N . THR A 1 108 ? 13.566 9.245 -14.115 1.00 61.28 108 THR A N 1
ATOM 821 C CA . THR A 1 108 ? 13.091 10.628 -14.153 1.00 61.28 108 THR A CA 1
ATOM 822 C C . THR A 1 108 ? 12.591 11.009 -12.760 1.00 61.28 108 THR A C 1
ATOM 824 O O . THR A 1 108 ? 11.860 10.245 -12.126 1.00 61.28 108 THR A O 1
ATOM 827 N N . GLN A 1 109 ? 13.013 12.172 -12.264 1.00 59.97 109 GLN A N 1
ATOM 828 C CA . GLN A 1 109 ? 12.419 12.774 -11.065 1.00 59.97 109 GLN A CA 1
ATOM 829 C C . GLN A 1 109 ? 11.093 13.473 -11.383 1.00 59.97 109 GLN A C 1
ATOM 831 O O . GLN A 1 109 ? 10.313 13.753 -10.469 1.00 59.97 109 GLN A O 1
ATOM 836 N N . ASP A 1 110 ? 10.818 13.722 -12.666 1.00 71.00 110 ASP A N 1
ATOM 837 C CA . ASP A 1 110 ? 9.605 14.397 -13.092 1.00 71.00 110 ASP A CA 1
ATOM 838 C C . ASP A 1 110 ? 8.419 13.439 -12.992 1.00 71.00 110 ASP A C 1
ATOM 840 O O . ASP A 1 110 ? 8.248 12.489 -13.765 1.00 71.00 110 ASP A O 1
ATOM 844 N N . ARG A 1 111 ? 7.595 13.704 -11.978 1.00 76.75 111 ARG A N 1
ATOM 845 C CA . ARG A 1 111 ? 6.375 12.960 -11.687 1.00 76.75 111 ARG A CA 1
ATOM 846 C C . ARG A 1 111 ? 5.265 13.420 -12.622 1.00 76.75 111 ARG A C 1
ATOM 848 O O . ARG A 1 111 ? 4.646 14.459 -12.396 1.00 76.75 111 ARG A O 1
ATOM 855 N N . HIS A 1 112 ? 4.980 12.625 -13.644 1.00 78.19 112 HIS A N 1
ATOM 856 C CA . HIS A 1 112 ? 3.939 12.928 -14.622 1.00 78.19 112 HIS A CA 1
ATOM 857 C C . HIS A 1 112 ? 2.690 12.095 -14.348 1.00 78.19 112 HIS A C 1
ATOM 859 O O . HIS A 1 112 ? 2.653 10.886 -14.574 1.00 78.19 112 HIS A O 1
ATOM 865 N N . HIS A 1 113 ? 1.624 12.756 -13.897 1.00 81.88 113 HIS A N 1
ATOM 866 C CA . HIS A 1 113 ? 0.357 12.087 -13.605 1.00 81.88 113 HIS A CA 1
ATOM 867 C C . HIS A 1 113 ? -0.251 11.404 -14.845 1.00 81.88 113 HIS A C 1
ATOM 869 O O . HIS A 1 113 ? -0.764 10.291 -14.747 1.00 81.88 113 HIS A O 1
ATOM 875 N N . GLU A 1 114 ? -0.137 12.022 -16.022 1.00 81.62 114 GLU A N 1
ATOM 876 C CA . GLU A 1 114 ? -0.631 11.490 -17.307 1.00 81.62 114 GLU A CA 1
ATOM 877 C C . GLU A 1 114 ? 0.107 10.223 -17.765 1.00 81.62 114 GLU A C 1
ATOM 879 O O . GLU A 1 114 ? -0.433 9.400 -18.499 1.00 81.62 114 GLU A O 1
ATOM 884 N N . GLN A 1 115 ? 1.334 10.045 -17.284 1.00 83.81 115 GLN A N 1
ATOM 885 C CA . GLN A 1 115 ? 2.216 8.921 -17.586 1.00 83.81 115 GLN A CA 1
ATOM 886 C C . GLN A 1 115 ? 2.186 7.843 -16.492 1.00 83.81 115 GLN A C 1
ATOM 888 O O . GLN A 1 115 ? 3.045 6.962 -16.449 1.00 83.81 115 GLN A O 1
ATOM 893 N N . SER A 1 116 ? 1.205 7.922 -15.590 1.00 90.94 116 SER A N 1
ATOM 894 C CA . SER A 1 116 ? 1.029 6.991 -14.481 1.00 90.94 116 SER A CA 1
ATOM 895 C C . SER A 1 116 ? -0.235 6.153 -14.645 1.00 90.94 116 SER A C 1
ATOM 897 O O . SER A 1 116 ? -1.240 6.610 -15.199 1.00 90.94 116 SER A O 1
ATOM 899 N N . PHE A 1 117 ? -0.222 4.944 -14.093 1.00 92.44 117 PHE A N 1
ATOM 900 C CA . PHE A 1 117 ? -1.395 4.077 -14.001 1.00 92.44 117 PHE A CA 1
ATOM 901 C C . PHE A 1 117 ? -1.736 3.774 -12.538 1.00 92.44 117 PHE A C 1
ATOM 903 O O . PHE A 1 117 ? -0.847 3.749 -11.683 1.00 92.44 117 PHE A O 1
ATOM 910 N N . PRO A 1 118 ? -3.024 3.557 -12.224 1.00 95.56 118 PRO A N 1
ATOM 911 C CA . PRO A 1 118 ? -3.445 3.219 -10.875 1.00 95.56 118 PRO A CA 1
ATOM 912 C C . PRO A 1 118 ? -3.133 1.755 -10.536 1.00 95.56 118 PRO A C 1
ATOM 914 O O . PRO A 1 118 ? -3.382 0.842 -11.330 1.00 95.56 118 PRO A O 1
ATOM 917 N N . VAL A 1 119 ? -2.639 1.546 -9.321 1.00 96.62 119 VAL A N 1
ATOM 918 C CA . VAL A 1 119 ? -2.338 0.256 -8.705 1.00 96.62 119 VAL A CA 1
ATOM 919 C C . VAL A 1 119 ? -3.170 0.141 -7.431 1.00 96.62 119 VAL A C 1
ATOM 921 O O . VAL A 1 119 ? -3.081 0.998 -6.554 1.00 96.62 119 VAL A O 1
ATOM 924 N N . ARG A 1 120 ? -3.983 -0.913 -7.345 1.00 96.69 120 ARG A N 1
ATOM 925 C CA . ARG A 1 120 ? -4.685 -1.358 -6.140 1.00 96.69 120 ARG A CA 1
ATOM 926 C C . ARG A 1 120 ? -3.878 -2.484 -5.506 1.00 96.69 120 ARG A C 1
ATOM 928 O O . ARG A 1 120 ? -3.481 -3.434 -6.185 1.00 96.69 120 ARG A O 1
ATOM 935 N N . LEU A 1 121 ? -3.672 -2.392 -4.205 1.00 97.12 121 LEU A N 1
ATOM 936 C CA . LEU A 1 121 ? -2.942 -3.396 -3.454 1.00 97.12 121 LEU A CA 1
ATOM 937 C C . LEU A 1 121 ? -3.706 -4.727 -3.412 1.00 97.12 121 LEU A C 1
ATOM 939 O O . LEU A 1 121 ? -4.929 -4.770 -3.262 1.00 97.12 121 LEU A O 1
ATOM 943 N N . ALA A 1 122 ? -2.979 -5.825 -3.584 1.00 96.75 122 ALA A N 1
ATOM 944 C CA . ALA A 1 122 ? -3.529 -7.165 -3.455 1.00 96.75 122 ALA A CA 1
ATOM 945 C C . ALA A 1 122 ? -3.751 -7.540 -1.979 1.00 96.75 122 ALA A C 1
ATOM 947 O O . ALA A 1 122 ? -3.042 -7.081 -1.088 1.00 96.75 122 ALA A O 1
ATOM 948 N N . GLY A 1 123 ? -4.745 -8.390 -1.722 1.00 94.81 123 GLY A N 1
ATOM 949 C CA . GLY A 1 123 ? -4.960 -9.033 -0.424 1.00 94.81 123 GLY A CA 1
ATOM 950 C C . GLY A 1 123 ? -5.540 -8.167 0.696 1.00 94.81 123 GLY A C 1
ATOM 951 O O . GLY A 1 123 ? -6.067 -8.726 1.656 1.00 94.81 123 GLY A O 1
ATOM 952 N N . VAL A 1 124 ? -5.518 -6.839 0.577 1.00 97.00 124 VAL A N 1
ATOM 953 C CA . VAL A 1 124 ? -5.991 -5.917 1.620 1.00 97.00 124 VAL A CA 1
ATOM 954 C C . VAL A 1 124 ? -6.997 -4.894 1.090 1.00 97.00 124 VAL A C 1
ATOM 956 O O . VAL A 1 124 ? -7.092 -4.657 -0.112 1.00 97.00 124 VAL A O 1
ATOM 959 N N . ASP A 1 125 ? -7.786 -4.324 1.996 1.00 96.12 125 ASP A N 1
ATOM 960 C CA . ASP A 1 125 ? -8.771 -3.270 1.737 1.00 96.12 125 ASP A CA 1
ATOM 961 C C . ASP A 1 125 ? -8.684 -2.249 2.881 1.00 96.12 125 ASP A C 1
ATOM 963 O O . ASP A 1 125 ? -8.749 -2.625 4.059 1.00 96.12 125 ASP A O 1
ATOM 967 N N . ALA A 1 126 ? -8.497 -0.976 2.540 1.00 96.38 126 ALA A N 1
ATOM 968 C CA . ALA A 1 126 ? -8.406 0.119 3.505 1.00 96.38 126 ALA A CA 1
ATOM 969 C C . ALA A 1 126 ? -9.793 0.713 3.822 1.00 96.38 126 ALA A C 1
ATOM 971 O O . ALA A 1 126 ? -10.725 0.523 3.035 1.00 96.38 126 ALA A O 1
ATOM 972 N N . PRO A 1 127 ? -9.954 1.431 4.951 1.00 95.06 127 PRO A N 1
ATOM 973 C CA . PRO A 1 127 ? -11.165 2.196 5.237 1.00 95.06 127 PRO A CA 1
ATOM 974 C C . PRO A 1 127 ? -11.471 3.209 4.129 1.00 95.06 127 PRO A C 1
ATOM 976 O O . PRO A 1 127 ? -10.582 3.909 3.642 1.00 95.06 127 PRO A O 1
ATOM 979 N N . GLU A 1 128 ? -12.737 3.285 3.734 1.00 92.81 128 GLU A N 1
ATOM 980 C CA . GLU A 1 128 ? -13.195 4.129 2.634 1.00 92.81 128 GLU A CA 1
ATOM 981 C C . GLU A 1 128 ? -13.148 5.612 3.003 1.00 92.81 128 GLU A C 1
ATOM 983 O O . GLU A 1 128 ? -13.675 6.036 4.036 1.00 92.81 128 GLU A O 1
ATOM 988 N N . ILE A 1 129 ? -12.561 6.418 2.119 1.00 92.25 129 ILE A N 1
ATOM 989 C CA . ILE A 1 129 ? -12.609 7.876 2.228 1.00 92.25 129 ILE A CA 1
ATOM 990 C C . ILE A 1 129 ? -14.014 8.406 1.904 1.00 92.25 129 ILE A C 1
ATOM 992 O O . ILE A 1 129 ? -14.841 7.728 1.293 1.00 92.25 129 ILE 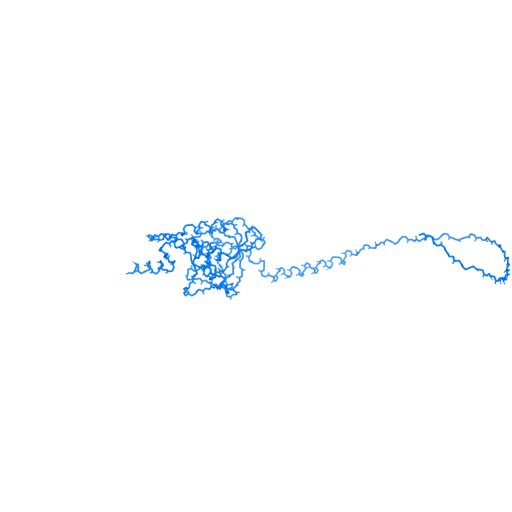A O 1
ATOM 996 N N . SER A 1 130 ? -14.283 9.657 2.285 1.00 90.00 130 SER A N 1
ATOM 997 C CA . SER A 1 130 ? -15.547 10.323 1.951 1.00 90.00 130 SER A CA 1
ATOM 998 C C . SER A 1 130 ? -15.747 10.378 0.433 1.00 90.00 130 SER A C 1
ATOM 1000 O O . SER A 1 130 ? -14.909 10.919 -0.295 1.00 90.00 130 SER A O 1
ATOM 1002 N N . HIS A 1 131 ? -16.866 9.832 -0.050 1.00 83.19 131 HIS A N 1
ATOM 1003 C CA . HIS A 1 131 ? -17.166 9.788 -1.479 1.00 83.19 131 HIS A CA 1
ATOM 1004 C C . HIS A 1 131 ? -18.663 9.927 -1.770 1.00 83.19 131 HIS A C 1
ATOM 1006 O O . HIS A 1 131 ? -19.496 9.240 -1.176 1.00 83.19 131 HIS A O 1
ATOM 1012 N N . PHE A 1 132 ? -19.005 10.818 -2.709 1.00 79.25 132 PHE A N 1
ATOM 1013 C CA . PHE A 1 132 ? -20.378 11.083 -3.170 1.00 79.25 132 PHE A CA 1
ATOM 1014 C C . PHE A 1 132 ? -21.401 11.312 -2.042 1.00 79.25 132 PHE A C 1
ATOM 1016 O O . PHE A 1 132 ? -22.521 10.811 -2.092 1.00 79.25 132 PHE A O 1
ATOM 1023 N N . GLY A 1 133 ? -21.008 12.060 -1.007 1.00 82.00 133 GLY A N 1
ATOM 1024 C CA . GLY A 1 133 ? -21.873 12.367 0.137 1.00 82.00 133 GLY A CA 1
ATOM 1025 C C . GLY A 1 133 ? -21.947 11.267 1.200 1.00 82.00 133 GLY A C 1
ATOM 1026 O O . GLY A 1 133 ? -22.600 11.468 2.221 1.00 82.00 133 GLY A O 1
ATOM 1027 N N . ASN A 1 134 ? -21.261 10.134 1.011 1.00 86.31 134 ASN A N 1
ATOM 1028 C CA . ASN A 1 134 ? -21.102 9.140 2.067 1.00 86.31 134 ASN A CA 1
ATOM 1029 C C . ASN A 1 134 ? -19.991 9.565 3.041 1.00 86.31 134 ASN A C 1
ATOM 1031 O O . ASN A 1 134 ? -18.944 10.036 2.592 1.00 86.31 134 ASN A O 1
ATOM 1035 N N . PRO A 1 135 ? -20.191 9.395 4.360 1.00 90.19 135 PRO A N 1
ATOM 1036 C CA . PRO A 1 135 ? -19.201 9.783 5.359 1.00 90.19 135 PRO A CA 1
ATOM 1037 C C . PRO A 1 135 ? -17.951 8.906 5.260 1.00 90.19 135 PRO A C 1
ATOM 1039 O O . PRO A 1 135 ? -18.071 7.701 5.043 1.00 90.19 135 PRO A O 1
ATOM 1042 N N . ALA A 1 136 ? -16.772 9.494 5.457 1.00 92.31 136 ALA A N 1
ATOM 1043 C CA . ALA A 1 136 ? -15.525 8.738 5.560 1.00 92.31 136 ALA A CA 1
ATOM 1044 C C . ALA A 1 136 ? -15.590 7.721 6.710 1.00 92.31 136 ALA A C 1
ATOM 1046 O O . ALA A 1 136 ? -16.194 7.993 7.753 1.00 92.31 136 ALA A O 1
ATOM 1047 N N . GLN A 1 137 ? -14.956 6.565 6.528 1.00 93.81 137 GLN A N 1
ATOM 1048 C CA . GLN A 1 137 ? -14.720 5.636 7.624 1.00 93.81 137 GLN A CA 1
ATOM 1049 C C . GLN A 1 137 ? -13.616 6.174 8.547 1.00 93.81 137 GLN A C 1
ATOM 1051 O O . GLN A 1 137 ? -12.686 6.833 8.078 1.00 93.81 137 GLN A O 1
ATOM 1056 N N . PRO A 1 138 ? -13.668 5.881 9.856 1.00 94.56 138 PRO A N 1
ATOM 1057 C CA . PRO A 1 138 ? -12.550 6.168 10.749 1.00 94.56 138 PRO A CA 1
ATOM 1058 C C . PRO A 1 138 ? -11.238 5.558 10.226 1.00 94.56 138 PRO A C 1
ATOM 1060 O O . PRO A 1 138 ? -11.250 4.475 9.639 1.00 94.56 138 PRO A O 1
ATOM 1063 N N . PHE A 1 139 ? -10.112 6.240 10.454 1.00 95.31 139 PHE A N 1
ATOM 1064 C CA . PHE A 1 139 ? -8.773 5.865 9.976 1.00 95.31 139 PHE A CA 1
ATOM 1065 C C . PHE A 1 139 ? -8.553 5.913 8.454 1.00 95.31 139 PHE A C 1
ATOM 1067 O O . PHE A 1 139 ? -7.452 5.594 8.002 1.00 95.31 139 PHE A O 1
ATOM 1074 N N . SER A 1 140 ? -9.537 6.324 7.640 1.00 94.94 140 SER A N 1
ATOM 1075 C CA . SER A 1 140 ? -9.357 6.397 6.181 1.00 94.94 140 SER A CA 1
ATOM 1076 C C . SER A 1 140 ? -8.331 7.456 5.766 1.00 94.94 140 SER A C 1
ATOM 1078 O O . SER A 1 140 ? -7.515 7.220 4.874 1.00 94.94 140 SER A O 1
ATOM 1080 N N . GLU A 1 141 ? -8.364 8.631 6.404 1.00 95.31 141 GLU A N 1
ATOM 1081 C CA . GLU A 1 141 ? -7.455 9.736 6.074 1.00 95.31 141 GLU A CA 1
ATOM 1082 C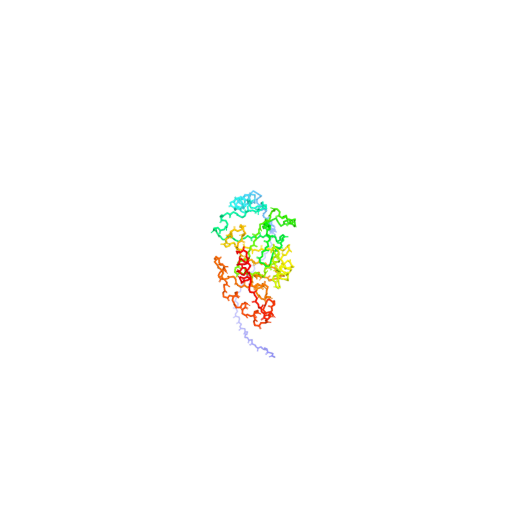 C . GLU A 1 141 ? -6.058 9.472 6.643 1.00 95.31 141 GLU A C 1
ATOM 1084 O O . GLU A 1 141 ? -5.057 9.698 5.970 1.00 95.31 141 GLU A O 1
ATOM 1089 N N . GLU A 1 142 ? -5.981 8.902 7.844 1.00 96.38 142 GLU A N 1
ATOM 1090 C CA . GLU A 1 142 ? -4.741 8.495 8.497 1.00 96.38 142 GLU A CA 1
ATOM 1091 C C . GLU A 1 142 ? -4.015 7.406 7.697 1.00 96.38 142 GLU A C 1
ATOM 1093 O O . GLU A 1 142 ? -2.806 7.506 7.484 1.00 96.38 142 GLU A O 1
ATOM 1098 N N . ALA A 1 143 ? -4.744 6.405 7.191 1.00 96.94 143 ALA A N 1
ATOM 1099 C CA . ALA A 1 143 ? -4.193 5.366 6.323 1.00 96.94 143 ALA A CA 1
ATOM 1100 C C . ALA A 1 143 ? -3.624 5.954 5.023 1.00 96.94 143 ALA A C 1
ATOM 1102 O O . ALA A 1 143 ? -2.508 5.621 4.610 1.00 96.94 143 ALA A O 1
ATOM 1103 N N . LYS A 1 144 ? -4.376 6.860 4.389 1.00 96.44 144 LYS A N 1
ATOM 1104 C CA . LYS A 1 144 ? -3.964 7.552 3.165 1.00 96.44 144 LYS A CA 1
ATOM 1105 C C . LYS A 1 144 ? -2.733 8.426 3.387 1.00 96.44 144 LYS A C 1
ATOM 1107 O O . LYS A 1 144 ? -1.792 8.370 2.595 1.00 96.44 144 LYS A O 1
ATOM 1112 N N . GLU A 1 145 ? -2.728 9.231 4.443 1.00 97.00 145 GLU A N 1
ATOM 1113 C CA . GLU A 1 145 ? -1.620 10.129 4.756 1.00 97.00 145 GLU A CA 1
ATOM 1114 C C . GLU A 1 145 ? -0.365 9.334 5.132 1.00 97.00 145 GLU A C 1
ATOM 1116 O O . GLU A 1 145 ? 0.720 9.659 4.652 1.00 97.00 145 GLU A O 1
ATOM 1121 N N . TRP A 1 146 ? -0.500 8.226 5.868 1.00 97.06 146 TRP A N 1
ATOM 1122 C CA . TRP A 1 146 ? 0.619 7.320 6.127 1.00 97.06 146 TRP A CA 1
ATOM 1123 C C . TRP A 1 146 ? 1.189 6.727 4.833 1.00 97.06 146 TRP A C 1
ATOM 1125 O O . TRP A 1 146 ? 2.394 6.816 4.598 1.00 97.06 146 TRP A O 1
ATOM 1135 N N . MET A 1 147 ? 0.341 6.176 3.954 1.00 96.56 147 MET A N 1
ATOM 1136 C CA . MET A 1 147 ? 0.801 5.617 2.677 1.00 96.56 147 MET A CA 1
ATOM 1137 C C . MET A 1 147 ? 1.495 6.686 1.824 1.00 96.56 147 MET A C 1
ATOM 1139 O O . MET A 1 147 ? 2.515 6.420 1.189 1.00 96.56 147 MET A O 1
ATOM 114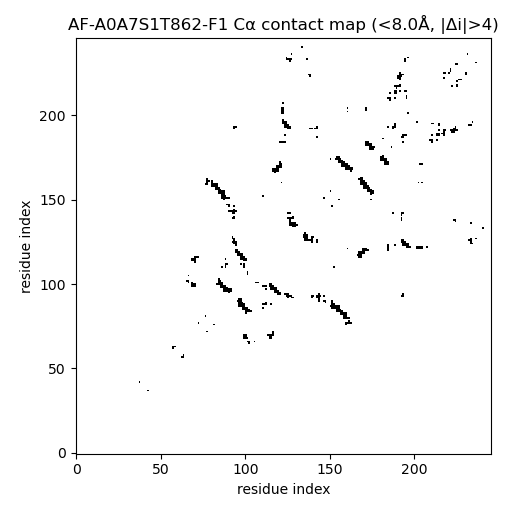3 N N . LYS A 1 148 ? 0.972 7.912 1.819 1.00 96.56 148 LYS A N 1
ATOM 1144 C CA . LYS A 1 148 ? 1.571 9.047 1.115 1.00 96.56 148 LYS A CA 1
ATOM 1145 C C . LYS A 1 148 ? 2.940 9.406 1.683 1.00 96.56 148 LYS A C 1
ATOM 1147 O O . LYS A 1 148 ? 3.875 9.556 0.905 1.00 96.56 148 LYS A O 1
ATOM 1152 N N . GLN A 1 149 ? 3.088 9.507 2.999 1.00 95.81 149 GLN A N 1
ATOM 1153 C CA . GLN A 1 149 ? 4.386 9.768 3.629 1.00 95.81 149 GLN A CA 1
ATOM 1154 C C . GLN A 1 149 ? 5.391 8.651 3.338 1.00 95.81 149 GLN A C 1
ATOM 1156 O O . GLN A 1 149 ? 6.566 8.918 3.083 1.00 95.81 149 GLN A O 1
ATOM 1161 N N . GLU A 1 150 ? 4.926 7.402 3.328 1.00 94.75 150 GLU A N 1
ATOM 1162 C CA . GLU A 1 150 ? 5.801 6.252 3.157 1.00 94.75 150 GLU A CA 1
ATOM 1163 C C . GLU A 1 150 ? 6.187 5.999 1.699 1.00 94.75 150 GLU A C 1
ATOM 1165 O O . GLU A 1 150 ? 7.289 5.517 1.462 1.00 94.75 150 GLU A O 1
ATOM 1170 N N . LEU A 1 151 ? 5.339 6.312 0.716 1.00 95.00 151 LEU A N 1
ATOM 1171 C CA . LEU A 1 151 ? 5.570 5.918 -0.679 1.00 95.00 151 LEU A CA 1
ATOM 1172 C C . LEU A 1 151 ? 5.795 7.069 -1.649 1.00 95.00 151 LEU A C 1
ATOM 1174 O O . LEU A 1 151 ? 6.417 6.850 -2.686 1.00 95.00 151 LEU A O 1
ATOM 1178 N N . LEU A 1 152 ? 5.280 8.270 -1.381 1.00 94.44 152 LEU A N 1
ATOM 1179 C CA . LEU A 1 152 ? 5.270 9.341 -2.376 1.00 94.44 152 LEU A CA 1
ATOM 1180 C C . LEU A 1 152 ? 6.694 9.678 -2.845 1.00 94.44 152 LEU A C 1
ATOM 1182 O O . LEU A 1 152 ? 7.565 10.016 -2.049 1.00 94.44 152 LEU A O 1
ATOM 1186 N N . GLY A 1 153 ? 6.925 9.600 -4.159 1.00 91.12 153 GLY A N 1
ATOM 1187 C CA . GLY A 1 153 ? 8.237 9.840 -4.764 1.00 91.12 153 GLY A CA 1
ATOM 1188 C C . GLY A 1 153 ? 9.259 8.714 -4.572 1.00 91.12 153 GLY A C 1
ATOM 1189 O O . GLY A 1 153 ? 10.362 8.822 -5.103 1.00 91.12 153 GLY A O 1
ATOM 1190 N N . LYS A 1 154 ? 8.925 7.626 -3.864 1.00 91.12 154 LYS A N 1
ATOM 1191 C CA . LYS A 1 154 ? 9.796 6.452 -3.737 1.00 91.12 154 LYS A CA 1
ATOM 1192 C C . LYS A 1 154 ? 9.630 5.507 -4.926 1.00 91.12 154 LYS A C 1
ATOM 1194 O O . LYS A 1 154 ? 8.572 5.443 -5.558 1.00 91.12 154 LYS A O 1
ATOM 1199 N N . SER A 1 155 ? 10.694 4.754 -5.199 1.00 91.19 155 SER A N 1
ATOM 1200 C CA . SER A 1 155 ? 10.663 3.641 -6.144 1.00 91.19 155 SER A CA 1
ATOM 1201 C C . SER A 1 155 ? 10.058 2.411 -5.474 1.00 91.19 155 SER A C 1
ATOM 1203 O O . SER A 1 155 ? 10.494 2.013 -4.393 1.00 91.19 155 SER A O 1
ATOM 1205 N N . VAL A 1 156 ? 9.094 1.783 -6.137 1.00 94.56 156 VAL A N 1
ATOM 1206 C CA . VAL A 1 156 ? 8.427 0.562 -5.675 1.00 94.56 156 VAL A CA 1
ATOM 1207 C C . VAL A 1 156 ? 8.451 -0.496 -6.771 1.00 94.56 156 VAL A C 1
ATOM 1209 O O . VAL A 1 156 ? 8.478 -0.167 -7.958 1.00 94.56 156 VAL A O 1
ATOM 1212 N N . ALA A 1 157 ? 8.438 -1.761 -6.367 1.00 94.38 157 ALA A N 1
ATOM 1213 C CA 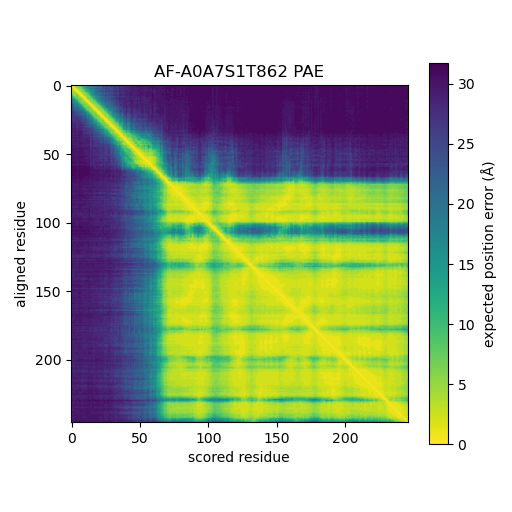. ALA A 1 157 ? 8.287 -2.912 -7.242 1.00 94.38 157 ALA A CA 1
ATOM 1214 C C . ALA A 1 157 ? 6.886 -3.501 -7.054 1.00 94.38 157 ALA A C 1
ATOM 1216 O O . ALA A 1 157 ? 6.488 -3.828 -5.935 1.00 94.38 157 ALA A O 1
ATOM 1217 N N . VAL A 1 158 ? 6.142 -3.639 -8.146 1.00 96.06 158 VAL A N 1
ATOM 1218 C CA . VAL A 1 158 ? 4.779 -4.172 -8.168 1.00 96.06 158 VAL A CA 1
ATOM 1219 C C . VAL A 1 158 ? 4.777 -5.489 -8.925 1.00 96.06 158 VAL A C 1
ATOM 1221 O O . VAL A 1 158 ? 5.045 -5.510 -10.125 1.00 96.06 158 VAL A O 1
ATOM 1224 N N . HIS A 1 159 ? 4.462 -6.579 -8.233 1.00 96.25 159 HIS A N 1
ATOM 1225 C CA . HIS A 1 159 ? 4.199 -7.875 -8.848 1.00 96.25 159 HIS A CA 1
ATOM 1226 C C . HIS A 1 159 ? 2.749 -7.899 -9.339 1.00 96.25 159 HIS A C 1
ATOM 1228 O O . HIS A 1 159 ? 1.811 -7.809 -8.543 1.00 96.25 159 HIS A O 1
ATOM 1234 N N . ILE A 1 160 ? 2.562 -7.930 -10.659 1.00 95.88 160 ILE A N 1
ATOM 1235 C CA . ILE A 1 160 ? 1.242 -7.813 -11.279 1.00 95.88 160 ILE A CA 1
ATOM 1236 C C . ILE A 1 160 ? 0.504 -9.144 -11.157 1.00 95.88 160 ILE A C 1
ATOM 1238 O O . ILE A 1 160 ? 0.934 -10.149 -11.708 1.00 95.88 160 ILE A O 1
ATOM 1242 N N . LEU A 1 161 ? -0.660 -9.134 -10.513 1.00 95.44 161 LEU A N 1
ATOM 1243 C CA . LEU A 1 161 ? -1.503 -10.324 -10.363 1.00 95.44 161 LEU A CA 1
ATOM 1244 C C . LEU A 1 161 ? -2.707 -10.298 -11.303 1.00 95.44 161 LEU A C 1
ATOM 1246 O O . LEU A 1 161 ? -3.238 -11.346 -11.666 1.00 95.44 161 LEU A O 1
ATOM 1250 N N . GLY A 1 162 ? -3.160 -9.104 -11.682 1.00 94.44 162 GLY A N 1
ATOM 1251 C CA . GLY A 1 162 ? -4.350 -8.944 -12.501 1.00 94.44 162 GLY A CA 1
ATOM 1252 C C . GLY A 1 162 ? -4.709 -7.491 -12.778 1.00 94.44 162 GLY A C 1
ATOM 1253 O O . GLY A 1 162 ? -3.973 -6.555 -12.459 1.00 94.44 162 GLY A O 1
ATOM 1254 N N . ARG A 1 163 ? -5.893 -7.310 -13.357 1.00 93.69 163 ARG A N 1
ATOM 1255 C CA . ARG A 1 163 ? -6.538 -6.013 -13.557 1.00 93.69 163 ARG A CA 1
ATOM 1256 C C . ARG A 1 163 ? -7.977 -6.104 -13.072 1.00 93.69 163 ARG A C 1
ATOM 1258 O O . ARG A 1 163 ? -8.651 -7.098 -13.335 1.00 93.69 163 ARG A O 1
ATOM 1265 N N . ASP A 1 164 ? -8.431 -5.086 -12.352 1.00 92.25 164 ASP A N 1
ATOM 1266 C CA . ASP A 1 164 ? -9.800 -5.035 -11.849 1.00 92.25 164 ASP A CA 1
ATOM 1267 C C . ASP A 1 164 ? -10.787 -4.434 -12.867 1.00 92.25 164 ASP A C 1
ATOM 1269 O O . ASP A 1 164 ? -10.409 -3.936 -13.930 1.00 92.25 164 ASP A O 1
ATOM 1273 N N . GLN A 1 165 ? -12.077 -4.461 -12.521 1.00 90.19 165 GLN A N 1
ATOM 1274 C CA . GLN A 1 165 ? -13.159 -3.920 -13.355 1.00 90.19 165 GLN A CA 1
ATOM 1275 C C . GLN A 1 165 ? -13.064 -2.405 -13.613 1.00 90.19 165 GLN A C 1
ATOM 1277 O O . GLN A 1 165 ? -13.692 -1.905 -14.540 1.00 90.19 165 GLN A O 1
ATOM 1282 N N . TYR A 1 166 ? -12.294 -1.674 -12.804 1.00 89.31 166 TYR A N 1
ATOM 1283 C CA . TYR A 1 166 ? -12.073 -0.234 -12.947 1.00 89.31 166 TYR A CA 1
ATOM 1284 C C . TYR A 1 166 ? -10.792 0.073 -13.737 1.00 89.31 166 TYR A C 1
ATOM 1286 O O . TYR A 1 166 ? -10.410 1.233 -13.881 1.00 89.31 166 TYR A O 1
ATOM 1294 N N . GLY A 1 167 ? -10.112 -0.956 -14.253 1.00 90.12 167 GLY A N 1
ATOM 1295 C CA . GLY A 1 167 ? -8.875 -0.820 -15.013 1.00 90.12 167 GLY A CA 1
ATOM 1296 C C . GLY A 1 167 ? -7.631 -0.577 -14.155 1.00 90.12 167 GLY A C 1
ATOM 1297 O O . GLY A 1 167 ? -6.583 -0.251 -14.715 1.00 90.12 167 GLY A O 1
ATOM 1298 N N . ARG A 1 168 ? -7.718 -0.746 -12.830 1.00 94.50 168 ARG A N 1
ATOM 1299 C CA . ARG A 1 168 ? -6.570 -0.669 -11.918 1.00 94.50 168 ARG A CA 1
ATOM 1300 C C . ARG A 1 168 ? -5.786 -1.968 -11.966 1.00 94.50 168 ARG A C 1
ATOM 1302 O O . ARG A 1 168 ? -6.359 -3.052 -12.075 1.00 94.50 168 ARG A O 1
ATOM 1309 N N . ILE A 1 169 ? -4.471 -1.856 -11.860 1.00 95.81 169 ILE A N 1
ATOM 1310 C CA . ILE A 1 169 ? -3.600 -3.019 -11.716 1.00 95.81 169 ILE A CA 1
ATOM 1311 C C . ILE A 1 169 ? -3.723 -3.536 -10.293 1.00 95.81 169 ILE A C 1
ATOM 1313 O O . ILE A 1 169 ? -3.575 -2.764 -9.355 1.00 95.81 169 ILE A O 1
ATOM 1317 N N . VAL A 1 170 ? -4.002 -4.825 -10.136 1.00 96.38 170 VAL A N 1
ATOM 1318 C CA . VAL A 1 170 ? -4.012 -5.489 -8.831 1.00 96.38 170 VAL A CA 1
ATOM 1319 C C . VAL A 1 170 ? -2.673 -6.183 -8.661 1.00 96.38 170 VAL A C 1
ATOM 1321 O O . VAL A 1 170 ? -2.298 -6.996 -9.510 1.00 96.38 170 VAL A O 1
ATOM 1324 N N . GLY A 1 171 ? -1.945 -5.863 -7.594 1.00 96.69 171 GLY A N 1
ATOM 1325 C CA . GLY A 1 171 ? -0.613 -6.422 -7.393 1.00 96.69 171 GLY A CA 1
ATOM 1326 C C . GLY A 1 171 ? -0.076 -6.311 -5.974 1.00 96.69 171 GLY A C 1
ATOM 1327 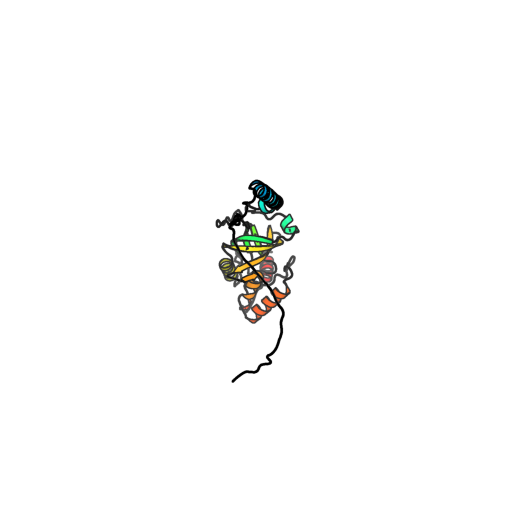O O . GLY A 1 171 ? -0.531 -5.482 -5.184 1.00 96.69 171 GLY A O 1
ATOM 1328 N N . SER A 1 172 ? 0.909 -7.154 -5.674 1.00 97.25 172 SER A N 1
ATOM 1329 C CA . SER A 1 172 ? 1.703 -7.077 -4.444 1.00 97.25 172 SER A CA 1
ATOM 1330 C C . SER A 1 172 ? 2.775 -6.017 -4.605 1.00 97.25 172 SER A C 1
ATOM 1332 O O . SER A 1 172 ? 3.406 -5.927 -5.660 1.00 97.25 172 SER A O 1
ATOM 1334 N N . VAL A 1 173 ? 3.005 -5.214 -3.570 1.00 97.31 173 VAL A N 1
ATOM 1335 C CA . VAL A 1 173 ? 3.869 -4.036 -3.670 1.00 97.31 173 VAL A CA 1
ATOM 1336 C C . VAL A 1 173 ? 4.963 -4.110 -2.626 1.00 97.31 173 VAL A C 1
ATOM 1338 O O . VAL A 1 173 ? 4.696 -4.097 -1.426 1.00 97.31 173 VAL A O 1
ATOM 1341 N N . ARG A 1 174 ? 6.208 -4.126 -3.097 1.00 96.56 174 ARG A N 1
ATOM 1342 C CA . ARG A 1 174 ? 7.397 -4.053 -2.253 1.00 96.56 174 ARG A CA 1
ATOM 1343 C C . ARG A 1 174 ? 8.108 -2.732 -2.463 1.00 96.56 174 ARG A C 1
ATOM 1345 O O . ARG A 1 174 ? 8.228 -2.248 -3.588 1.00 96.56 174 ARG A O 1
ATOM 1352 N N . TYR A 1 175 ? 8.606 -2.160 -1.382 1.00 94.94 175 TYR A N 1
ATOM 1353 C CA . TYR A 1 175 ? 9.364 -0.918 -1.418 1.00 94.94 175 TYR A CA 1
ATOM 1354 C C . TYR A 1 175 ? 10.528 -0.980 -0.437 1.00 94.94 175 TYR A C 1
ATOM 1356 O O . TYR A 1 175 ? 10.500 -1.728 0.540 1.00 94.94 175 TYR A O 1
ATOM 1364 N N . THR A 1 176 ? 11.561 -0.191 -0.704 1.00 91.69 176 THR A N 1
ATOM 1365 C CA . THR A 1 176 ? 12.740 -0.123 0.160 1.00 91.69 176 THR A CA 1
ATOM 1366 C C . THR A 1 176 ? 12.659 1.125 1.027 1.00 91.69 176 THR A C 1
ATOM 1368 O O . THR A 1 176 ? 12.470 2.231 0.516 1.00 91.69 176 THR A O 1
ATOM 1371 N N . SER A 1 177 ? 12.826 0.954 2.337 1.00 87.81 177 SER A N 1
ATOM 1372 C CA . SER A 1 177 ? 12.933 2.048 3.303 1.00 87.81 177 SER A CA 1
ATOM 1373 C C . SER A 1 177 ? 14.214 1.849 4.112 1.00 87.81 177 SER A C 1
ATOM 1375 O O . SER A 1 177 ? 14.390 0.846 4.806 1.00 87.81 177 SER A O 1
ATOM 1377 N N . GLY A 1 178 ? 15.174 2.764 3.960 1.00 88.06 178 GLY A N 1
ATOM 1378 C CA . GLY A 1 178 ? 16.522 2.575 4.498 1.00 88.06 178 GLY A CA 1
ATOM 1379 C C . GLY A 1 178 ? 17.223 1.360 3.877 1.00 88.06 178 GLY A C 1
ATOM 1380 O O . GLY A 1 178 ? 17.418 1.310 2.666 1.00 88.06 178 GLY A O 1
ATOM 1381 N N . LEU A 1 179 ? 17.614 0.392 4.713 1.00 87.62 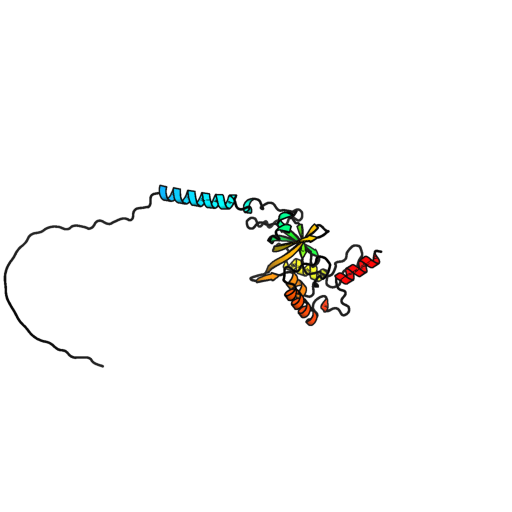179 LEU A N 1
ATOM 1382 C CA . LEU A 1 179 ? 18.315 -0.836 4.300 1.00 87.62 179 LEU A CA 1
ATOM 1383 C C . LEU A 1 179 ? 17.389 -2.052 4.142 1.00 87.62 179 LEU A C 1
ATOM 1385 O O . LEU A 1 179 ? 17.861 -3.132 3.790 1.00 87.62 179 LEU A O 1
ATOM 1389 N N . PHE A 1 180 ? 16.092 -1.899 4.416 1.00 92.00 180 PHE A N 1
ATOM 1390 C CA . PHE A 1 180 ? 15.149 -3.011 4.467 1.00 92.00 180 PHE A CA 1
ATOM 1391 C C . PHE A 1 180 ? 14.102 -2.911 3.357 1.00 92.00 180 PHE A C 1
ATOM 1393 O O . PHE A 1 180 ? 13.644 -1.826 2.992 1.00 92.00 180 PHE A O 1
ATOM 1400 N N . SER A 1 181 ? 13.737 -4.072 2.810 1.00 93.50 181 SER A N 1
ATOM 1401 C CA . SER A 1 181 ? 12.603 -4.218 1.899 1.00 93.50 181 SER A CA 1
ATOM 1402 C C . SER A 1 181 ? 11.358 -4.529 2.717 1.00 93.50 181 SER A C 1
ATOM 1404 O O . SER A 1 181 ? 11.367 -5.449 3.533 1.00 93.50 181 SER A O 1
ATOM 1406 N N . HIS A 1 182 ? 10.284 -3.802 2.449 1.00 95.75 182 HIS A N 1
ATOM 1407 C CA . HIS A 1 182 ? 9.000 -3.935 3.120 1.00 95.75 182 HIS A CA 1
ATOM 1408 C C . HIS A 1 182 ? 7.929 -4.373 2.125 1.00 95.75 182 HIS A C 1
ATOM 1410 O O . HIS A 1 182 ? 7.956 -3.967 0.961 1.00 95.75 182 HIS A O 1
ATOM 1416 N N . ASP A 1 183 ? 6.992 -5.195 2.593 1.00 96.81 183 ASP A N 1
ATOM 1417 C CA . ASP A 1 183 ? 5.745 -5.472 1.886 1.00 96.81 183 ASP A CA 1
ATOM 1418 C C . ASP A 1 183 ? 4.657 -4.508 2.371 1.00 96.81 183 ASP A C 1
ATOM 1420 O O . ASP A 1 183 ? 4.351 -4.436 3.562 1.00 96.81 183 ASP A O 1
ATOM 1424 N N . LEU A 1 184 ? 4.080 -3.751 1.441 1.00 97.31 184 LEU A N 1
ATOM 1425 C CA . LEU A 1 184 ? 3.144 -2.677 1.754 1.00 97.31 184 LEU A CA 1
ATOM 1426 C C . LEU A 1 184 ? 1.850 -3.192 2.396 1.00 97.31 184 LEU A C 1
ATOM 1428 O O . LEU A 1 184 ? 1.338 -2.556 3.316 1.00 97.31 184 LEU A O 1
ATOM 1432 N N . ALA A 1 185 ? 1.340 -4.342 1.943 1.00 97.50 185 ALA A N 1
ATOM 1433 C CA . ALA A 1 185 ? 0.122 -4.943 2.488 1.00 97.50 185 ALA A CA 1
ATOM 1434 C C . ALA A 1 185 ? 0.320 -5.333 3.954 1.00 97.50 185 ALA A C 1
ATOM 1436 O O . ALA A 1 185 ? -0.475 -4.954 4.818 1.00 97.50 185 ALA A O 1
ATOM 1437 N N . THR A 1 186 ? 1.436 -5.996 4.248 1.00 97.50 186 THR A N 1
ATOM 1438 C CA . THR A 1 186 ? 1.835 -6.341 5.612 1.00 97.50 186 THR A CA 1
ATOM 1439 C C . THR A 1 186 ? 2.001 -5.099 6.498 1.00 97.50 186 THR A C 1
ATOM 1441 O O . THR A 1 186 ? 1.524 -5.086 7.633 1.00 97.50 186 THR A O 1
ATOM 1444 N N . GLU A 1 187 ? 2.640 -4.027 6.015 1.00 97.50 187 GLU A N 1
ATOM 1445 C CA . GLU A 1 187 ? 2.848 -2.807 6.816 1.00 97.50 187 GLU A CA 1
ATOM 1446 C C . GLU A 1 187 ? 1.542 -2.059 7.142 1.00 97.50 187 GLU A C 1
ATOM 1448 O O . GLU A 1 187 ? 1.416 -1.518 8.249 1.00 97.50 187 GLU A O 1
ATOM 1453 N N . LEU A 1 188 ? 0.569 -2.057 6.222 1.00 97.62 188 LEU A N 1
ATOM 1454 C CA . LEU A 1 188 ? -0.769 -1.501 6.455 1.00 97.62 188 LEU A CA 1
ATOM 1455 C C . LEU A 1 188 ? -1.544 -2.311 7.495 1.00 97.62 188 LEU A C 1
ATOM 1457 O O . LEU A 1 188 ? -2.103 -1.729 8.428 1.00 97.62 188 LEU A O 1
ATOM 1461 N N . LEU A 1 189 ? -1.547 -3.644 7.371 1.00 97.88 189 LEU A N 1
ATOM 1462 C CA . LEU A 1 189 ? -2.194 -4.529 8.345 1.00 97.88 189 LEU A CA 1
ATOM 1463 C C . LEU A 1 189 ? -1.582 -4.351 9.733 1.00 97.88 189 LEU A C 1
ATOM 1465 O O . LEU A 1 189 ? -2.315 -4.195 10.705 1.00 97.88 189 LEU A O 1
ATOM 1469 N N . ARG A 1 190 ? -0.247 -4.291 9.822 1.00 97.75 190 ARG A N 1
ATOM 1470 C CA . ARG A 1 190 ? 0.482 -4.117 11.087 1.00 97.75 190 ARG A CA 1
ATOM 1471 C C . ARG A 1 190 ? 0.070 -2.848 11.837 1.00 97.75 190 ARG A C 1
ATOM 1473 O O . ARG A 1 190 ? 0.103 -2.842 13.060 1.00 97.75 190 ARG A O 1
ATOM 1480 N N . ARG A 1 191 ? -0.301 -1.782 11.123 1.00 97.44 191 ARG A N 1
ATOM 1481 C CA . ARG A 1 191 ? -0.744 -0.502 11.709 1.00 97.44 191 ARG A CA 1
ATOM 1482 C C . ARG A 1 191 ? -2.250 -0.424 11.951 1.00 97.44 191 ARG A C 1
ATOM 1484 O O . ARG A 1 191 ? -2.709 0.561 12.518 1.00 97.44 191 ARG A O 1
ATOM 1491 N N . GLY A 1 192 ? -3.015 -1.426 11.518 1.00 97.12 192 GLY A N 1
ATOM 1492 C CA . GLY A 1 192 ? -4.475 -1.369 11.532 1.00 97.12 192 GLY A CA 1
ATOM 1493 C C . GLY A 1 192 ? -5.040 -0.350 10.538 1.00 97.12 192 GLY A C 1
ATOM 1494 O O . GLY A 1 192 ? -6.095 0.222 10.784 1.00 97.12 192 GLY A O 1
ATOM 1495 N N . PHE A 1 193 ? -4.337 -0.091 9.431 1.00 97.31 193 PHE A N 1
ATOM 1496 C CA . PHE A 1 193 ? -4.788 0.808 8.356 1.00 97.31 193 PHE A CA 1
ATOM 1497 C C . PHE A 1 193 ? -5.476 0.078 7.201 1.00 97.31 193 PHE A C 1
ATOM 1499 O O . PHE A 1 193 ? -5.972 0.711 6.273 1.00 97.31 193 PHE A O 1
ATOM 1506 N N . ALA A 1 194 ? -5.525 -1.250 7.254 1.00 97.06 194 ALA A N 1
ATOM 1507 C CA . ALA A 1 194 ? -6.263 -2.069 6.310 1.00 97.06 194 ALA A CA 1
ATOM 1508 C C . ALA A 1 194 ? -6.757 -3.354 6.981 1.00 97.06 194 ALA A C 1
ATOM 1510 O O . ALA A 1 194 ? -6.324 -3.714 8.076 1.00 97.06 194 ALA A O 1
ATOM 1511 N N . THR A 1 195 ? -7.641 -4.057 6.282 1.00 96.81 195 THR A N 1
ATOM 1512 C CA . THR A 1 195 ? -8.102 -5.410 6.619 1.00 96.81 195 THR A CA 1
ATOM 1513 C C . THR A 1 195 ? -7.858 -6.362 5.472 1.00 96.81 195 THR A C 1
ATOM 1515 O O . THR A 1 195 ? -7.719 -5.934 4.327 1.00 96.81 195 THR A O 1
ATOM 1518 N N . ILE A 1 196 ? -7.829 -7.661 5.754 1.00 97.06 196 ILE A N 1
ATOM 1519 C CA . ILE A 1 196 ? -7.686 -8.667 4.703 1.00 97.06 196 ILE A CA 1
ATOM 1520 C C . ILE A 1 196 ? -8.954 -8.699 3.847 1.00 97.06 196 ILE A C 1
ATOM 1522 O O . ILE A 1 196 ? -10.060 -8.987 4.320 1.00 97.06 196 ILE A O 1
ATOM 1526 N N . TYR A 1 197 ? -8.779 -8.466 2.548 1.00 95.12 197 TYR A N 1
ATOM 1527 C CA . TYR A 1 197 ? -9.850 -8.547 1.569 1.00 95.12 197 TYR A CA 1
ATOM 1528 C C . TYR A 1 197 ? -10.194 -10.012 1.290 1.00 95.12 197 TYR A C 1
ATOM 1530 O O . TYR A 1 197 ? -9.405 -10.734 0.688 1.00 95.12 197 TYR A O 1
ATOM 1538 N N . ARG A 1 198 ? -11.390 -10.455 1.692 1.00 93.25 198 ARG A N 1
ATOM 1539 C CA . ARG A 1 198 ? -11.887 -11.838 1.497 1.00 93.25 198 ARG A CA 1
ATOM 1540 C C . ARG A 1 198 ? -12.994 -11.944 0.437 1.00 93.25 198 ARG A C 1
ATOM 1542 O O . ARG A 1 198 ? -13.772 -12.893 0.421 1.00 93.25 198 ARG A O 1
ATOM 1549 N N . GLY A 1 199 ? -13.121 -10.927 -0.416 1.00 88.19 199 GLY A N 1
ATOM 1550 C CA . GLY A 1 199 ? -14.158 -10.863 -1.446 1.00 88.19 199 GLY A CA 1
ATOM 1551 C C . GLY A 1 199 ? -13.860 -11.708 -2.689 1.00 88.19 199 GLY A C 1
ATOM 1552 O O . GLY A 1 199 ? -12.841 -12.388 -2.795 1.00 88.19 199 GLY A O 1
ATOM 1553 N N . ARG A 1 200 ? -14.764 -11.644 -3.678 1.00 85.94 200 ARG A N 1
ATOM 1554 C CA . ARG A 1 200 ? -14.557 -12.309 -4.974 1.00 85.94 200 ARG A CA 1
ATOM 1555 C C . ARG A 1 200 ? -13.356 -11.709 -5.702 1.00 85.94 200 ARG A C 1
ATOM 1557 O O . ARG A 1 200 ? -13.260 -10.492 -5.821 1.00 85.94 200 ARG A O 1
ATOM 1564 N N . GLY A 1 201 ? -12.494 -12.573 -6.237 1.00 82.75 201 GLY A N 1
ATOM 1565 C CA . GLY A 1 201 ? -11.280 -12.152 -6.939 1.00 82.75 201 GLY A CA 1
ATOM 1566 C C . GLY A 1 201 ? -10.152 -11.704 -6.008 1.00 82.75 201 GLY A C 1
ATOM 1567 O O . GLY A 1 201 ? -9.233 -11.030 -6.465 1.00 82.75 201 GLY A O 1
ATOM 1568 N N . ALA A 1 202 ? -10.217 -12.049 -4.716 1.00 89.56 202 ALA A N 1
ATOM 1569 C CA . ALA A 1 202 ? -9.097 -11.848 -3.810 1.00 89.56 202 ALA A CA 1
ATOM 1570 C C . ALA A 1 202 ? -7.874 -12.652 -4.278 1.00 89.56 202 ALA A C 1
ATOM 1572 O O . ALA A 1 202 ? -7.978 -13.826 -4.633 1.00 89.56 202 ALA A O 1
ATOM 1573 N N . SER A 1 203 ? -6.720 -11.995 -4.267 1.00 93.12 203 SER A N 1
ATOM 1574 C CA . SER A 1 203 ? -5.418 -12.595 -4.527 1.00 93.12 203 SER A CA 1
ATOM 1575 C C . SER A 1 203 ? -4.455 -12.119 -3.451 1.00 93.12 203 SER A C 1
ATOM 1577 O O . SER A 1 203 ? -4.513 -10.952 -3.061 1.00 93.12 203 SER A O 1
ATOM 1579 N N . TYR A 1 204 ? -3.605 -13.025 -2.973 1.00 94.44 204 TYR A N 1
ATOM 1580 C CA . TYR A 1 204 ? -2.679 -12.797 -1.857 1.00 94.44 204 TYR A CA 1
ATOM 1581 C C . TYR A 1 204 ? -1.227 -13.097 -2.230 1.00 94.44 204 TYR A C 1
ATOM 1583 O O . TYR A 1 204 ? -0.374 -13.099 -1.353 1.00 94.44 204 TYR A O 1
ATOM 1591 N N . ASP A 1 205 ? -0.960 -13.431 -3.499 1.00 93.19 205 ASP A N 1
ATOM 1592 C CA . ASP A 1 205 ? 0.393 -13.735 -3.989 1.00 93.19 205 ASP A CA 1
ATOM 1593 C C . ASP A 1 205 ? 1.136 -14.807 -3.166 1.00 93.19 205 ASP A C 1
ATOM 1595 O O . ASP A 1 205 ? 2.341 -14.747 -2.945 1.00 93.19 205 ASP A O 1
ATOM 1599 N N . GLY A 1 206 ? 0.381 -15.783 -2.651 1.00 92.12 206 GLY A N 1
ATOM 1600 C CA . GLY A 1 206 ? 0.904 -16.857 -1.804 1.00 92.12 206 GLY A CA 1
ATOM 1601 C C . GLY A 1 206 ? 1.172 -16.485 -0.339 1.00 92.12 206 GLY A C 1
ATOM 1602 O O . GLY A 1 206 ? 1.548 -17.373 0.419 1.00 92.12 206 GLY A O 1
ATOM 1603 N N . ASP A 1 207 ? 0.933 -15.241 0.088 1.00 93.00 207 ASP A N 1
ATOM 1604 C CA . ASP A 1 207 ? 1.324 -14.733 1.416 1.00 93.00 207 ASP A CA 1
ATOM 1605 C C . ASP A 1 207 ? 0.164 -14.613 2.428 1.00 93.00 207 ASP A C 1
ATOM 1607 O O . ASP A 1 207 ? 0.251 -13.916 3.438 1.00 93.00 207 ASP A O 1
ATOM 1611 N N . LEU A 1 208 ? -0.959 -15.298 2.181 1.00 95.75 208 LEU A N 1
ATOM 1612 C CA . LEU A 1 208 ? -2.167 -15.178 3.012 1.00 95.75 208 LEU A CA 1
ATOM 1613 C C . LEU A 1 208 ? -1.905 -15.459 4.503 1.00 95.75 208 LEU A C 1
ATOM 1615 O O . LEU A 1 208 ? -2.404 -14.730 5.355 1.00 95.75 208 LEU A O 1
ATOM 1619 N N . SER A 1 209 ? -1.107 -16.478 4.827 1.00 96.62 209 SER A N 1
ATOM 1620 C CA . SER A 1 209 ? -0.832 -16.862 6.218 1.00 96.62 209 SER A CA 1
ATOM 1621 C C . SER A 1 209 ? -0.087 -15.775 7.000 1.00 96.62 209 SER A C 1
ATOM 1623 O O . SER A 1 209 ? -0.382 -15.545 8.174 1.00 96.62 209 SER A O 1
ATOM 1625 N N . ASN A 1 210 ? 0.851 -15.075 6.359 1.00 96.88 210 ASN A N 1
ATOM 1626 C CA . ASN A 1 210 ? 1.571 -13.952 6.953 1.00 96.88 210 ASN A CA 1
ATOM 1627 C C . ASN A 1 210 ? 0.649 -12.740 7.153 1.00 96.88 210 ASN A C 1
ATOM 1629 O O . ASN A 1 210 ? 0.676 -12.106 8.213 1.00 96.88 210 ASN A O 1
ATOM 1633 N N . LEU A 1 211 ? -0.213 -12.448 6.173 1.00 97.50 211 LEU A N 1
ATOM 1634 C CA . LEU A 1 211 ? -1.218 -11.391 6.292 1.00 97.50 211 LEU A CA 1
ATOM 1635 C C . LEU A 1 211 ? -2.176 -11.678 7.458 1.00 97.50 211 LEU A C 1
ATOM 1637 O O . LEU A 1 211 ? -2.407 -10.799 8.287 1.00 97.50 211 LEU A O 1
ATOM 1641 N N . GLU A 1 212 ? -2.678 -12.910 7.580 1.00 97.75 212 GLU A N 1
ATOM 1642 C CA . GLU A 1 212 ? -3.557 -13.336 8.679 1.00 97.75 212 GLU A CA 1
ATOM 1643 C C . GLU A 1 212 ? -2.881 -13.217 10.043 1.00 97.75 212 GLU A C 1
ATOM 1645 O O . GLU A 1 212 ? -3.455 -12.634 10.964 1.00 97.75 212 GLU A O 1
ATOM 1650 N N . ALA A 1 213 ? -1.642 -13.695 10.172 1.00 98.00 213 ALA A N 1
ATOM 1651 C CA . ALA A 1 213 ? -0.870 -13.542 11.401 1.00 98.00 213 ALA A CA 1
ATOM 1652 C C . ALA A 1 213 ? -0.661 -12.061 11.763 1.00 98.00 213 ALA A C 1
ATOM 1654 O O . ALA A 1 213 ? -0.759 -11.677 12.930 1.00 98.00 213 ALA A O 1
ATOM 1655 N N . THR A 1 214 ? -0.410 -11.211 10.767 1.00 98.06 214 THR A N 1
ATOM 1656 C CA . THR A 1 214 ? -0.235 -9.768 10.964 1.00 98.06 214 THR A CA 1
ATOM 1657 C C . THR A 1 214 ? -1.535 -9.096 11.410 1.00 98.06 214 THR A C 1
ATOM 1659 O O . THR A 1 214 ? -1.511 -8.314 12.359 1.00 98.06 214 THR A O 1
ATOM 1662 N N . GLU A 1 215 ? -2.672 -9.436 10.796 1.00 97.38 215 GLU A N 1
ATOM 1663 C CA . GLU A 1 215 ? -3.997 -8.934 11.188 1.00 97.38 215 GLU A CA 1
ATOM 1664 C C . GLU A 1 215 ? -4.351 -9.351 12.625 1.00 97.38 215 GLU A C 1
ATOM 1666 O O . GLU A 1 215 ? -4.819 -8.523 13.404 1.00 97.38 215 GLU A O 1
ATOM 1671 N N . ILE A 1 216 ? -4.075 -10.603 13.015 1.00 97.88 216 ILE A N 1
ATOM 1672 C CA . ILE A 1 216 ? -4.292 -11.096 14.387 1.00 97.88 216 ILE A CA 1
ATOM 1673 C C . ILE A 1 216 ? -3.466 -10.295 15.399 1.00 97.88 216 ILE A C 1
ATOM 1675 O O . ILE A 1 216 ? -3.986 -9.883 16.436 1.00 97.88 216 ILE A O 1
ATOM 1679 N N . ASN A 1 217 ? -2.191 -10.039 15.099 1.00 98.00 217 ASN A N 1
ATOM 1680 C CA . ASN A 1 217 ? -1.325 -9.258 15.980 1.00 98.00 217 ASN A CA 1
ATOM 1681 C C . ASN A 1 217 ? -1.784 -7.797 16.094 1.00 98.00 217 ASN A C 1
ATOM 1683 O O . ASN A 1 217 ? -1.791 -7.248 17.193 1.00 98.00 217 ASN A O 1
ATOM 1687 N N . ALA A 1 218 ? -2.203 -7.178 14.988 1.00 97.44 218 ALA A N 1
ATOM 1688 C CA . ALA A 1 218 ? -2.725 -5.812 14.993 1.00 97.44 218 ALA A CA 1
ATOM 1689 C C . ALA A 1 218 ? -4.025 -5.697 15.808 1.00 97.44 218 ALA A C 1
ATOM 1691 O O . ALA A 1 218 ? -4.176 -4.761 16.595 1.00 97.44 218 ALA A O 1
ATOM 1692 N N . LYS A 1 219 ? -4.918 -6.690 15.696 1.00 96.31 219 LYS A N 1
ATOM 1693 C CA . LYS A 1 219 ? -6.123 -6.813 16.533 1.00 96.31 219 LYS A CA 1
ATOM 1694 C C . LYS A 1 219 ? -5.782 -6.909 18.012 1.00 96.31 219 LYS A C 1
ATOM 1696 O O . LYS A 1 219 ? -6.329 -6.169 18.819 1.00 96.31 219 LYS A O 1
ATOM 1701 N N . ALA A 1 220 ? -4.841 -7.783 18.368 1.00 97.06 220 ALA A N 1
ATOM 1702 C CA . ALA A 1 220 ? -4.419 -7.966 19.755 1.00 97.06 220 ALA A CA 1
ATOM 1703 C C . ALA A 1 220 ? -3.799 -6.696 20.365 1.00 97.06 220 ALA A C 1
ATOM 1705 O O . ALA A 1 220 ? -3.886 -6.489 21.573 1.00 97.06 220 ALA A O 1
ATOM 1706 N N . GLN A 1 221 ? -3.180 -5.848 19.541 1.00 96.88 22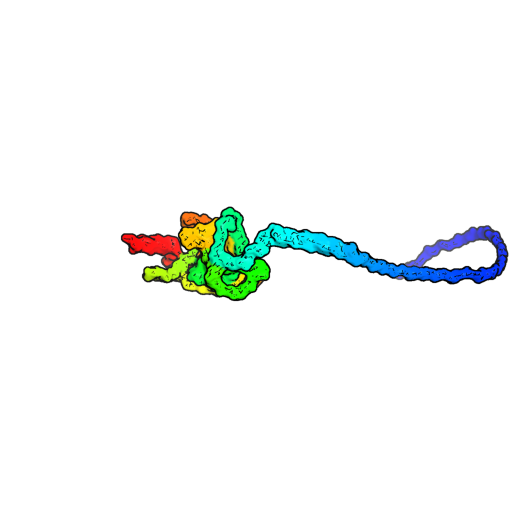1 GLN A N 1
ATOM 1707 C CA . GLN A 1 221 ? -2.599 -4.573 19.965 1.00 96.88 221 GLN A CA 1
ATOM 1708 C C . GLN A 1 221 ? -3.605 -3.413 19.976 1.00 96.88 221 GLN A C 1
ATOM 1710 O O . GLN A 1 221 ? -3.274 -2.351 20.499 1.00 96.88 221 GLN A O 1
ATOM 1715 N N . GLY A 1 222 ? -4.801 -3.590 19.405 1.00 95.75 222 GLY A N 1
ATOM 1716 C CA . GLY A 1 222 ? -5.814 -2.539 19.319 1.00 95.75 222 GLY A CA 1
ATOM 1717 C C . GLY A 1 222 ? -5.329 -1.308 18.552 1.00 95.75 222 GLY A C 1
ATOM 1718 O O . GLY A 1 222 ? -5.543 -0.185 19.000 1.00 95.75 222 GLY A O 1
ATOM 1719 N N . VAL A 1 223 ? -4.613 -1.499 17.438 1.00 96.38 223 VAL A N 1
ATOM 1720 C CA . VAL A 1 223 ? -4.072 -0.395 16.621 1.00 96.38 223 VAL A CA 1
ATOM 1721 C C . VAL A 1 223 ? -4.989 -0.040 15.453 1.00 96.38 223 VAL A C 1
ATOM 1723 O O . VAL A 1 223 ? -5.651 -0.908 14.883 1.00 96.38 223 VAL A O 1
ATOM 1726 N N . GLY A 1 224 ? -4.997 1.237 15.065 1.00 95.31 224 GLY A N 1
ATOM 1727 C CA . GLY A 1 224 ? -5.782 1.726 13.930 1.00 95.31 224 GLY A CA 1
ATOM 1728 C C . GLY A 1 224 ? -7.266 1.399 14.090 1.00 95.31 224 GLY A C 1
ATOM 1729 O O . GLY A 1 224 ? -7.833 1.604 15.164 1.00 95.31 224 GLY A O 1
ATOM 1730 N N . ILE A 1 225 ? -7.882 0.828 13.056 1.00 95.25 225 ILE A N 1
ATOM 1731 C CA . ILE A 1 225 ? -9.293 0.406 13.075 1.00 95.25 225 ILE A CA 1
ATOM 1732 C C . ILE A 1 225 ? -9.648 -0.512 14.254 1.00 95.25 225 ILE A C 1
ATOM 1734 O O . ILE A 1 225 ? -10.768 -0.438 14.744 1.00 95.25 225 ILE A O 1
ATOM 1738 N N . TRP A 1 226 ? -8.698 -1.313 14.750 1.00 95.69 226 TRP A N 1
ATOM 1739 C CA . TRP A 1 226 ? -8.908 -2.257 15.855 1.00 95.69 226 TRP A CA 1
ATOM 1740 C C . TRP A 1 226 ? -8.944 -1.580 17.232 1.00 95.69 226 TRP A C 1
ATOM 1742 O O . TRP A 1 226 ? -9.148 -2.241 18.245 1.00 95.69 226 TRP A O 1
ATOM 1752 N N . SER A 1 227 ? -8.706 -0.267 17.293 1.00 95.50 227 SER A N 1
ATOM 1753 C CA . SER A 1 227 ? -8.892 0.535 18.510 1.00 95.50 227 SER A CA 1
ATOM 1754 C C . SER A 1 227 ? -10.350 0.956 18.732 1.00 95.50 227 SER A C 1
ATOM 1756 O O . SER A 1 227 ? -10.684 1.494 19.791 1.00 95.50 227 SER A O 1
ATOM 1758 N N . LEU A 1 228 ? -11.216 0.763 17.732 1.00 92.44 228 LEU A N 1
ATOM 1759 C CA . LEU A 1 228 ? -12.600 1.220 17.765 1.00 92.44 228 LEU A CA 1
ATOM 1760 C C . LEU A 1 228 ? -13.488 0.233 18.536 1.00 92.44 228 LEU A C 1
ATOM 1762 O O . LEU A 1 228 ? -13.347 -0.973 18.371 1.00 92.44 228 LEU A O 1
ATOM 1766 N N . PRO A 1 229 ? -14.448 0.722 19.341 1.00 84.38 229 PRO A N 1
ATOM 1767 C CA . PRO A 1 229 ? -15.377 -0.144 20.066 1.00 84.38 229 PRO A CA 1
ATOM 1768 C C . PRO A 1 229 ? -16.451 -0.788 19.170 1.00 84.38 229 PRO A C 1
ATOM 1770 O O . PRO A 1 229 ? -17.004 -1.817 19.545 1.00 84.38 229 PRO A O 1
ATOM 1773 N N . ASP A 1 230 ? -16.758 -0.179 18.020 1.00 83.31 230 ASP A N 1
ATOM 1774 C CA . ASP A 1 230 ? -17.695 -0.682 17.006 1.00 83.31 230 ASP A CA 1
ATOM 1775 C C . ASP A 1 230 ? -17.025 -0.571 15.630 1.00 83.31 230 ASP A C 1
ATOM 1777 O O . ASP A 1 230 ? -17.122 0.439 14.925 1.00 83.31 230 ASP A O 1
ATOM 1781 N N . GLU A 1 231 ? -16.203 -1.570 15.320 1.00 83.19 231 GLU A N 1
ATOM 1782 C CA . GLU A 1 231 ? -15.389 -1.626 14.111 1.00 83.19 231 GLU A CA 1
ATOM 1783 C C . GLU A 1 231 ? -16.235 -2.040 12.897 1.00 83.19 231 GLU A C 1
ATOM 1785 O O . GLU A 1 231 ? -16.537 -3.210 12.685 1.00 83.19 231 GLU A O 1
ATOM 1790 N N . GLU A 1 232 ? -16.612 -1.078 12.051 1.00 89.88 232 GLU A N 1
ATOM 1791 C CA . GLU A 1 232 ? -17.204 -1.404 10.750 1.00 89.88 232 GLU A CA 1
ATOM 1792 C C . GLU A 1 232 ? -16.096 -1.677 9.727 1.00 89.88 232 GLU A C 1
ATOM 1794 O O . GLU A 1 232 ? -15.341 -0.778 9.339 1.00 89.88 232 GLU A O 1
ATOM 1799 N N . LEU A 1 233 ? -16.023 -2.913 9.229 1.00 92.56 233 LEU A N 1
ATOM 1800 C CA . LEU A 1 233 ? -15.018 -3.286 8.237 1.00 92.56 233 LEU A CA 1
ATOM 1801 C C . LEU A 1 233 ? -15.278 -2.585 6.889 1.00 92.56 233 LEU A C 1
ATOM 1803 O O . LEU A 1 233 ? -16.434 -2.375 6.510 1.00 92.56 233 LEU A O 1
ATOM 1807 N N . PRO A 1 234 ? -14.247 -2.304 6.069 1.00 91.62 234 PRO A N 1
ATOM 1808 C CA . PRO A 1 234 ? -14.434 -1.694 4.745 1.00 91.62 234 PRO A CA 1
ATOM 1809 C C . PRO A 1 234 ? -15.429 -2.454 3.853 1.00 91.62 234 PRO A C 1
ATOM 1811 O O . PRO A 1 234 ? -16.279 -1.878 3.168 1.00 91.62 234 PRO A O 1
ATOM 1814 N N . ALA A 1 235 ? -15.392 -3.787 3.917 1.00 91.00 235 ALA A N 1
ATOM 1815 C CA . ALA A 1 235 ? -16.328 -4.638 3.195 1.00 91.00 235 ALA A CA 1
ATOM 1816 C C . ALA A 1 235 ? -17.779 -4.504 3.697 1.00 91.00 235 ALA A C 1
ATOM 1818 O O . ALA A 1 235 ? -18.708 -4.664 2.903 1.00 91.00 235 ALA A O 1
ATOM 1819 N N . GLU A 1 236 ? -17.989 -4.253 4.990 1.00 92.06 236 GLU A N 1
ATOM 1820 C CA . GLU A 1 236 ? -19.308 -4.035 5.603 1.00 92.06 236 GLU A CA 1
ATOM 1821 C C . GLU A 1 236 ? -19.864 -2.673 5.233 1.00 92.06 236 GLU A C 1
ATOM 1823 O O . GLU A 1 236 ? -20.981 -2.599 4.717 1.00 92.06 236 GLU A O 1
ATOM 1828 N N . TYR A 1 237 ? -19.038 -1.634 5.348 1.00 91.25 237 TYR A N 1
ATOM 1829 C CA . TYR A 1 237 ? -19.368 -0.286 4.909 1.00 91.25 237 TYR A CA 1
ATOM 1830 C C . TYR A 1 237 ? -19.821 -0.271 3.445 1.00 91.25 237 TYR A C 1
ATOM 1832 O O . TYR A 1 237 ? -20.894 0.241 3.121 1.00 91.25 237 TYR A O 1
ATOM 1840 N N . LYS A 1 238 ? -19.068 -0.924 2.545 1.00 89.94 238 LYS A N 1
ATOM 1841 C CA . LYS A 1 238 ? -19.437 -1.053 1.122 1.00 89.94 238 LYS A CA 1
ATOM 1842 C C . LYS A 1 238 ? -20.779 -1.755 0.930 1.00 89.94 238 LYS A C 1
ATOM 1844 O O . LYS A 1 238 ? -21.547 -1.357 0.054 1.00 89.94 238 LYS A O 1
ATOM 1849 N N . ARG A 1 239 ? -21.080 -2.798 1.714 1.00 90.75 239 ARG A N 1
ATOM 1850 C CA . ARG A 1 239 ? -22.378 -3.494 1.655 1.00 90.75 239 ARG A CA 1
ATOM 1851 C C . ARG A 1 239 ? -23.512 -2.589 2.131 1.00 90.75 239 ARG A C 1
ATOM 1853 O O . ARG A 1 239 ? -24.507 -2.469 1.421 1.00 90.75 239 ARG A O 1
ATOM 1860 N N . ARG A 1 240 ? -23.344 -1.918 3.273 1.00 91.25 240 ARG A N 1
ATOM 1861 C CA . ARG A 1 240 ? -24.337 -1.000 3.846 1.00 91.25 240 ARG A CA 1
ATOM 1862 C C . ARG A 1 240 ? -24.626 0.173 2.914 1.00 91.25 240 ARG A C 1
ATOM 1864 O O . ARG A 1 240 ? -25.785 0.490 2.673 1.00 91.25 240 ARG A O 1
ATOM 1871 N N . THR A 1 241 ? -23.591 0.806 2.370 1.00 88.19 241 THR A N 1
ATOM 1872 C CA . THR A 1 241 ? -23.732 1.962 1.476 1.00 88.19 241 THR A CA 1
ATOM 1873 C C . THR A 1 241 ? -24.382 1.575 0.150 1.00 88.19 241 THR A C 1
ATOM 1875 O O . THR A 1 241 ? -25.269 2.283 -0.315 1.00 88.19 241 THR A O 1
ATOM 1878 N N . ARG A 1 242 ? -24.036 0.412 -0.425 1.00 87.06 242 ARG A N 1
ATOM 1879 C CA . ARG A 1 242 ? -24.740 -0.114 -1.608 1.00 87.06 242 ARG A CA 1
ATOM 1880 C C . ARG A 1 242 ? -26.213 -0.377 -1.317 1.00 87.06 242 ARG A C 1
ATOM 1882 O O . ARG A 1 242 ? -27.040 -0.004 -2.130 1.00 87.06 242 ARG A O 1
ATOM 1889 N N . ALA A 1 243 ? -26.538 -0.969 -0.168 1.00 88.00 243 ALA A N 1
ATOM 1890 C CA . ALA A 1 243 ? -27.922 -1.251 0.211 1.00 88.00 243 ALA A CA 1
ATOM 1891 C C . ALA A 1 243 ? -28.772 0.015 0.419 1.00 88.00 243 ALA A C 1
ATOM 1893 O O . ALA A 1 243 ? -29.969 -0.042 0.199 1.00 88.00 243 ALA A O 1
ATOM 1894 N N . ARG A 1 244 ? -28.171 1.145 0.820 1.00 82.56 244 ARG A N 1
ATOM 1895 C CA . ARG A 1 244 ? -28.864 2.444 0.953 1.00 82.56 244 ARG A CA 1
ATOM 1896 C C . ARG A 1 244 ? -29.128 3.149 -0.378 1.00 82.56 244 ARG A C 1
ATOM 1898 O O . ARG A 1 244 ? -29.934 4.070 -0.416 1.00 82.56 244 ARG A O 1
ATOM 1905 N N . ALA A 1 245 ? -28.381 2.791 -1.420 1.00 76.00 245 ALA A N 1
ATOM 1906 C CA . ALA A 1 245 ? -28.508 3.399 -2.741 1.00 76.00 245 ALA A CA 1
ATOM 1907 C C . ALA A 1 245 ? -29.638 2.777 -3.583 1.00 76.00 245 ALA A C 1
ATOM 1909 O O . ALA A 1 245 ? -29.978 3.334 -4.626 1.00 76.00 245 ALA A O 1
ATOM 1910 N N . PHE A 1 246 ? -30.180 1.637 -3.144 1.00 62.12 246 PHE A N 1
ATOM 1911 C CA . PHE A 1 246 ? -31.351 0.968 -3.714 1.00 62.12 246 PHE A CA 1
ATOM 1912 C C . PHE A 1 246 ? -32.583 1.236 -2.850 1.00 62.12 246 PHE A C 1
ATOM 1914 O O . PHE A 1 246 ? -33.684 1.299 -3.438 1.00 62.12 246 PHE A O 1
#

Radius of gyration: 37.78 Å; Cα contacts (8 Å, |Δi|>4): 358; chains: 1; bounding box: 134×54×63 Å

Sequence (246 aa):
RTLPCSGRNLLPSTCGENRRRVVRALATREPNLRPGIPDLNVLRSGIAAVLSVALAWALRSDSLLWASPVSVVPQQWITEQRTISGVVVSVSDGDTFRLQNVGPFHPTQDRHHEQSFPVRLAGVDAPEISHFGNPAQPFSEEAKEWMKQELLGKSVAVHILGRDQYGRIVGSVRYTSGLFSHDLATELLRRGFATIYRGRGASYDGDLSNLEATEINAKAQGVGIWSLPDEELPAEYKRRTRARAF

Organism: NCBI:txid31354

Solvent-accessible surface area (backbone atoms only — not comparable to full-atom values): 14529 Å² total; per-residue (Å²): 135,82,85,90,85,92,87,81,90,84,89,86,90,84,87,87,79,92,79,91,81,88,83,94,86,78,93,79,81,82,81,86,83,75,85,78,80,80,62,69,66,64,56,51,56,54,50,53,53,52,50,49,51,53,47,49,50,51,72,68,37,75,82,69,76,62,76,58,61,48,43,66,86,57,67,66,46,39,78,65,43,40,72,47,48,21,33,27,62,48,62,81,46,39,42,31,33,25,37,23,47,35,43,100,87,47,79,68,86,77,73,50,72,84,30,25,32,50,37,32,47,36,34,42,39,25,32,46,61,63,53,9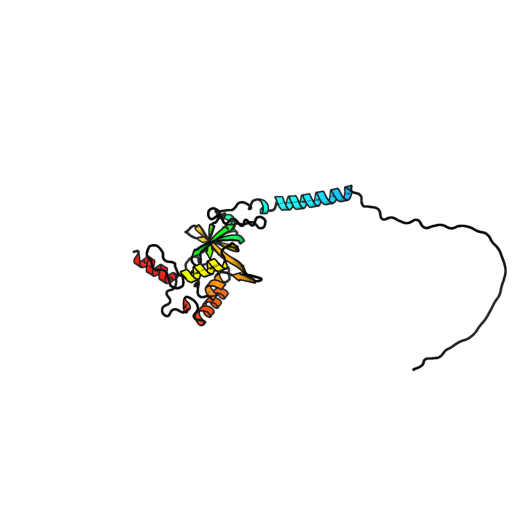7,88,42,79,51,40,78,54,11,65,58,22,25,51,50,50,36,74,73,36,56,72,36,63,36,39,35,38,28,70,39,66,49,98,87,71,30,36,28,20,50,46,37,36,69,60,92,95,43,80,43,50,52,57,54,54,33,20,52,48,18,29,32,43,77,41,83,57,92,88,58,47,45,90,88,43,53,69,61,45,52,54,33,40,53,53,15,50,77,65,36,30,53,48,48,57,47,97,78,67,76,48,47,73,52,50,52,51,53,55,54,61,71,76,108

Mean predicted aligned error: 14.56 Å

Foldseek 3Di:
DDDDDDDDDDDDDDDDDDDDDDDDDDDDDDDDDDDDDDDPVVVVVVVVVVVVVVVCVVVVPPLPVPQQLAQADDPVCLVVQDKFKFAFQAFDWLFKTWGTGHHPVGPDLDRDPSSTAMAGEAFKDFFADDDPNDHTDFLTVVSRVVCCVVGHGFMKIWRFNHADPVRHTYTWIWGDDDHDIDTSLLVCLLQQRIAGDPDPPHDDPPCNVSSVVSNVNSLVVCGGLSVDPDRQHNVNSVVVVVVVVD